Protein AF-A0A939VWH6-F1 (afdb_monomer_lite)

Foldseek 3Di:
DPPVVVVVVVLVVVVVVLVVVVVVVVVVCVVVVDPCVVVSVVVSVVVVVVSVVVVCVVPPDDDFPPQQKKWKFFADPVLFTDDTDIDHLVRLLVVLVVQWVKDWDWAWPPVPPPDDIWIWTKIFTDDVDTDIDTDTPVCPDDSSRVSQVSVCVSDPSGMHIGRDLVRQLVVLVPDDPVRSVRSVVNSVVVVCVVVVPDPPD

Structure (mmCIF, N/CA/C/O backbone):
data_AF-A0A939VWH6-F1
#
_entry.id   AF-A0A939VWH6-F1
#
loop_
_atom_site.group_PDB
_atom_site.id
_atom_site.type_symbol
_atom_site.label_atom_id
_atom_site.label_alt_id
_atom_site.label_comp_id
_atom_site.label_asym_id
_atom_site.label_entity_id
_atom_site.label_seq_id
_atom_site.pdbx_PDB_ins_code
_atom_site.Cartn_x
_atom_site.Cartn_y
_atom_site.Cartn_z
_atom_site.occupancy
_atom_site.B_iso_or_equiv
_atom_site.auth_seq_id
_atom_site.auth_comp_id
_atom_site.auth_asym_id
_atom_site.auth_atom_id
_atom_site.pdbx_PDB_model_num
ATOM 1 N N . MET A 1 1 ? -12.165 -2.750 -14.805 1.00 44.72 1 MET A N 1
ATOM 2 C CA . MET A 1 1 ? -10.911 -3.485 -15.089 1.00 44.72 1 MET A CA 1
ATOM 3 C C . MET A 1 1 ? -9.809 -2.859 -14.257 1.00 44.72 1 MET A C 1
ATOM 5 O O . MET A 1 1 ? -9.741 -1.639 -14.233 1.00 44.72 1 MET A O 1
ATOM 9 N N . SER A 1 2 ? -9.013 -3.640 -13.521 1.00 48.09 2 SER A N 1
ATOM 10 C CA . SER A 1 2 ? -7.852 -3.084 -12.806 1.00 48.09 2 SER A CA 1
ATOM 11 C C . SER A 1 2 ? -6.770 -2.684 -13.819 1.00 48.09 2 SER A C 1
ATOM 13 O O . SER A 1 2 ? -6.645 -3.348 -14.851 1.00 48.09 2 SER A O 1
ATOM 15 N N . LYS A 1 3 ? -5.977 -1.633 -13.556 1.00 54.88 3 LYS A N 1
ATOM 16 C CA . LYS A 1 3 ? -4.895 -1.165 -14.457 1.00 54.88 3 LYS A CA 1
ATOM 17 C C . LYS A 1 3 ? -3.939 -2.305 -14.880 1.00 54.88 3 LYS A C 1
ATOM 19 O O . LYS A 1 3 ? -3.464 -2.333 -16.014 1.00 54.88 3 LYS A O 1
ATOM 24 N N . ASN A 1 4 ? -3.769 -3.321 -14.030 1.00 58.81 4 ASN A N 1
ATOM 25 C CA . ASN A 1 4 ? -2.978 -4.520 -14.335 1.00 58.81 4 ASN A CA 1
ATOM 26 C C . ASN A 1 4 ? -3.603 -5.401 -15.427 1.00 58.81 4 ASN A C 1
ATOM 28 O O . ASN A 1 4 ? -2.879 -5.963 -16.240 1.00 58.81 4 ASN A O 1
ATOM 32 N N . THR A 1 5 ? -4.935 -5.498 -15.499 1.00 64.38 5 THR A N 1
ATOM 33 C CA . THR A 1 5 ? -5.604 -6.242 -16.583 1.00 64.38 5 THR A CA 1
ATOM 34 C C . THR A 1 5 ? -5.457 -5.551 -17.936 1.00 64.38 5 THR A C 1
ATOM 36 O O . THR A 1 5 ? -5.236 -6.235 -18.929 1.00 64.38 5 THR A O 1
ATOM 39 N N . SER A 1 6 ? -5.499 -4.215 -17.987 1.00 67.38 6 SER A N 1
ATOM 40 C CA . SER A 1 6 ? -5.243 -3.462 -19.224 1.00 67.38 6 SER A CA 1
ATOM 41 C C . SER A 1 6 ? -3.782 -3.541 -19.671 1.00 67.38 6 SER A C 1
ATOM 43 O O . SER A 1 6 ? -3.535 -3.678 -20.864 1.00 67.38 6 SER A O 1
ATOM 45 N N . LEU A 1 7 ? -2.825 -3.517 -18.734 1.00 69.75 7 LEU A N 1
ATOM 46 C CA . LEU A 1 7 ? -1.402 -3.680 -19.051 1.00 69.75 7 LEU A CA 1
ATOM 47 C C . LEU A 1 7 ? -1.118 -5.088 -19.595 1.00 69.75 7 LEU A C 1
ATOM 49 O O . LEU A 1 7 ? -0.467 -5.234 -20.624 1.00 69.75 7 LEU A O 1
ATOM 53 N N . LEU A 1 8 ? -1.677 -6.119 -18.953 1.00 71.56 8 LEU A N 1
ATOM 54 C CA . LEU A 1 8 ? -1.557 -7.506 -19.403 1.00 71.56 8 LEU A CA 1
ATOM 55 C C . LEU A 1 8 ? -2.142 -7.689 -20.813 1.00 71.56 8 LEU A C 1
ATOM 57 O O . LEU A 1 8 ? -1.506 -8.298 -21.666 1.00 71.56 8 LEU A O 1
ATOM 61 N N . LEU A 1 9 ? -3.326 -7.125 -21.074 1.00 71.56 9 LEU A N 1
ATOM 62 C CA . LEU A 1 9 ? -3.958 -7.149 -22.396 1.00 71.56 9 LEU A CA 1
ATOM 63 C C . LEU A 1 9 ? -3.117 -6.432 -23.456 1.00 71.56 9 LEU A C 1
ATOM 65 O O . LEU A 1 9 ? -2.983 -6.951 -24.561 1.00 71.56 9 LEU A O 1
ATOM 69 N N . ALA A 1 10 ? -2.514 -5.289 -23.122 1.00 72.69 10 ALA A N 1
ATOM 70 C CA . ALA A 1 10 ? -1.614 -4.578 -24.026 1.00 72.69 10 ALA A CA 1
ATOM 71 C C . ALA A 1 10 ? -0.347 -5.396 -24.333 1.00 72.69 10 ALA A C 1
ATOM 73 O O . ALA A 1 10 ? 0.061 -5.479 -25.489 1.00 72.69 10 ALA A O 1
ATOM 74 N N . CYS A 1 11 ? 0.238 -6.066 -23.333 1.00 71.50 11 CYS A N 1
ATOM 75 C CA . CYS A 1 11 ? 1.384 -6.955 -23.534 1.00 71.50 11 CYS A CA 1
ATOM 76 C C . CYS A 1 11 ? 1.031 -8.177 -24.395 1.00 71.50 11 CYS A C 1
ATOM 78 O O . CYS A 1 11 ? 1.803 -8.536 -25.280 1.00 71.50 11 CYS A O 1
ATOM 80 N N . ILE A 1 12 ? -0.135 -8.793 -24.171 1.00 76.88 12 ILE A N 1
ATOM 81 C CA . ILE A 1 12 ? -0.617 -9.930 -24.973 1.00 76.88 12 ILE A CA 1
ATOM 82 C C . ILE A 1 12 ? -0.870 -9.494 -26.422 1.00 76.88 12 ILE A C 1
ATOM 84 O O . ILE A 1 12 ? -0.438 -10.177 -27.347 1.00 76.88 12 ILE A O 1
ATOM 88 N N . ALA A 1 13 ? -1.517 -8.344 -26.630 1.00 75.00 13 ALA A N 1
ATOM 89 C CA . ALA A 1 13 ? -1.761 -7.797 -27.963 1.00 75.00 13 ALA A CA 1
ATOM 90 C C . ALA A 1 13 ? -0.451 -7.447 -28.690 1.00 75.00 13 ALA A C 1
ATOM 92 O O . ALA A 1 13 ? -0.308 -7.749 -29.873 1.00 75.00 13 ALA A O 1
ATOM 93 N N . GLY A 1 14 ? 0.526 -6.873 -27.978 1.00 77.38 14 GLY A N 1
ATOM 94 C CA . GLY A 1 14 ? 1.859 -6.600 -28.516 1.00 77.38 14 GLY A CA 1
ATOM 95 C C . GLY A 1 14 ? 2.600 -7.876 -28.922 1.00 77.38 14 GLY A C 1
ATOM 96 O O . GLY A 1 14 ? 3.123 -7.953 -30.028 1.00 77.38 14 GLY A O 1
ATOM 97 N N . ALA A 1 15 ? 2.584 -8.911 -28.078 1.00 75.62 15 ALA A N 1
ATOM 98 C CA . ALA A 1 15 ? 3.202 -10.200 -28.393 1.00 75.62 15 ALA A CA 1
ATOM 99 C C . ALA A 1 15 ? 2.541 -10.894 -29.601 1.00 75.62 15 ALA A C 1
ATOM 101 O O . ALA A 1 15 ? 3.242 -11.463 -30.439 1.00 75.62 15 ALA A O 1
ATOM 102 N N . ALA A 1 16 ? 1.212 -10.811 -29.724 1.00 74.44 16 ALA A N 1
ATOM 103 C CA . ALA A 1 16 ? 0.467 -11.347 -30.864 1.00 74.44 16 ALA A CA 1
ATOM 104 C C . ALA A 1 16 ? 0.781 -10.608 -32.179 1.00 74.44 16 ALA A C 1
ATOM 106 O O . ALA A 1 16 ? 0.888 -11.238 -33.226 1.00 74.44 16 ALA A O 1
ATOM 107 N N . LEU A 1 17 ? 0.967 -9.284 -32.133 1.00 74.56 17 LEU A N 1
ATOM 108 C CA . LEU A 1 17 ? 1.375 -8.500 -33.303 1.00 74.56 17 LEU A CA 1
ATOM 109 C C . LEU A 1 17 ? 2.796 -8.843 -33.756 1.00 74.56 17 LEU A C 1
ATOM 111 O O . LEU A 1 17 ? 3.011 -9.035 -34.948 1.00 74.56 17 LEU A O 1
ATOM 115 N N . ILE A 1 18 ? 3.739 -8.970 -32.817 1.00 74.75 18 ILE A N 1
ATOM 116 C CA . ILE A 1 18 ? 5.128 -9.334 -33.133 1.00 74.75 18 ILE A CA 1
ATOM 117 C C . ILE A 1 18 ? 5.168 -10.725 -33.773 1.00 74.75 18 ILE A C 1
ATOM 119 O O . ILE A 1 18 ? 5.689 -10.868 -34.869 1.00 74.75 18 ILE A O 1
ATOM 123 N N . THR A 1 19 ? 4.538 -11.723 -33.148 1.00 74.44 19 THR A N 1
ATOM 124 C CA . THR A 1 19 ? 4.481 -13.093 -33.699 1.00 74.44 19 THR A CA 1
ATOM 125 C C . THR A 1 19 ? 3.740 -13.181 -35.033 1.00 74.44 19 THR A C 1
ATOM 127 O O . THR A 1 19 ? 4.103 -13.986 -35.886 1.00 74.44 19 THR A O 1
ATOM 130 N N . GLY A 1 20 ? 2.714 -12.350 -35.245 1.00 74.56 20 GLY A N 1
ATOM 131 C CA . GLY A 1 20 ? 2.025 -12.261 -36.530 1.00 74.56 20 GLY A CA 1
ATOM 132 C C . GLY A 1 20 ? 2.915 -11.695 -37.637 1.00 74.56 20 GLY A C 1
ATOM 133 O O . GLY A 1 20 ? 2.946 -12.259 -38.726 1.00 74.56 20 GLY A O 1
ATOM 134 N N . MET A 1 21 ? 3.660 -10.621 -37.351 1.00 74.75 21 MET A N 1
ATOM 135 C CA . MET A 1 21 ? 4.564 -9.986 -38.317 1.00 74.75 21 MET A CA 1
ATOM 136 C C . MET A 1 21 ? 5.726 -10.904 -38.707 1.00 74.75 21 MET A C 1
ATOM 138 O O . MET A 1 21 ? 5.999 -11.052 -39.899 1.00 74.75 21 MET A O 1
ATOM 142 N N . THR A 1 22 ? 6.336 -11.583 -37.736 1.00 66.69 22 THR A N 1
ATOM 143 C CA . THR A 1 22 ? 7.457 -12.502 -37.979 1.00 66.69 22 THR A CA 1
ATOM 144 C C . THR A 1 22 ? 7.036 -13.739 -38.764 1.00 66.69 22 THR A C 1
ATOM 146 O O . THR A 1 22 ? 7.747 -14.188 -39.659 1.00 66.69 22 THR A O 1
ATOM 149 N N . PHE A 1 23 ? 5.824 -14.252 -38.526 1.00 72.62 23 PHE A N 1
ATOM 150 C CA . PHE A 1 23 ? 5.283 -15.362 -39.310 1.00 72.62 23 PHE A CA 1
ATOM 151 C C . PHE A 1 23 ? 5.087 -14.984 -40.788 1.00 72.62 23 PHE A C 1
ATOM 153 O O . PHE A 1 23 ? 5.391 -15.779 -41.677 1.00 72.62 23 PHE A O 1
ATOM 160 N N . THR A 1 24 ? 4.630 -13.760 -41.074 1.00 70.19 24 THR A N 1
ATOM 161 C CA . THR A 1 24 ? 4.556 -13.252 -42.455 1.00 70.19 24 THR A CA 1
ATOM 162 C C . THR A 1 24 ? 5.930 -13.058 -43.094 1.00 70.19 24 THR A C 1
ATOM 164 O O . THR A 1 24 ? 6.090 -13.415 -44.259 1.00 70.19 24 THR A O 1
ATOM 167 N N . GLU A 1 25 ? 6.919 -12.535 -42.366 1.00 66.44 25 GLU A N 1
ATOM 168 C CA . GLU A 1 25 ? 8.286 -12.363 -42.882 1.00 66.44 25 GLU A CA 1
ATOM 169 C C . GLU A 1 25 ? 8.980 -13.704 -43.138 1.00 66.44 25 GLU A C 1
ATOM 171 O O . GLU A 1 25 ? 9.649 -13.846 -44.158 1.00 66.44 25 GLU A O 1
ATOM 176 N N . TYR A 1 26 ? 8.742 -14.717 -42.301 1.00 67.50 26 TYR A N 1
ATOM 177 C CA . TYR A 1 26 ? 9.220 -16.082 -42.521 1.00 67.50 26 TYR A CA 1
ATOM 178 C C . TYR A 1 26 ? 8.643 -16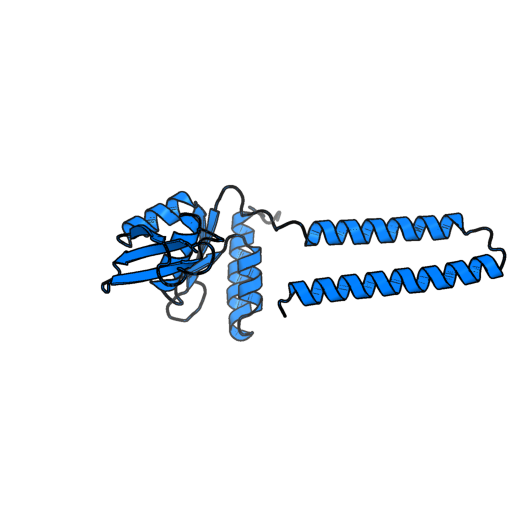.696 -43.803 1.00 67.50 26 TYR A C 1
ATOM 180 O O . TYR A 1 26 ? 9.389 -17.232 -44.619 1.00 67.50 26 TYR A O 1
ATOM 188 N N . ILE A 1 27 ? 7.327 -16.562 -44.029 1.00 70.75 27 ILE A N 1
ATOM 189 C CA . ILE A 1 27 ? 6.682 -17.036 -45.267 1.00 70.75 27 ILE A CA 1
ATOM 190 C C . ILE A 1 27 ? 7.252 -16.308 -46.493 1.00 70.75 27 ILE A C 1
ATOM 192 O O . ILE A 1 27 ? 7.446 -16.926 -47.536 1.00 70.75 27 ILE A O 1
ATOM 196 N N . LEU A 1 28 ? 7.532 -15.006 -46.382 1.00 66.56 28 LEU A N 1
ATOM 197 C CA . LEU A 1 28 ? 8.161 -14.235 -47.455 1.00 66.56 28 LEU A CA 1
ATOM 198 C C . LEU A 1 28 ? 9.624 -14.642 -47.687 1.00 66.56 28 LEU A C 1
ATOM 200 O O . LEU A 1 28 ? 10.032 -14.748 -48.838 1.00 66.56 28 LEU A O 1
ATOM 204 N N . ALA A 1 29 ? 10.404 -14.898 -46.639 1.00 64.00 29 ALA A N 1
ATOM 205 C CA . ALA A 1 29 ? 11.799 -15.319 -46.755 1.00 64.00 29 ALA A CA 1
ATOM 206 C C . ALA A 1 29 ? 11.933 -16.708 -47.405 1.00 64.00 29 ALA A C 1
ATOM 208 O O . ALA A 1 29 ? 12.796 -16.889 -48.264 1.00 64.00 29 ALA A O 1
ATOM 209 N N . ASP A 1 30 ? 11.035 -17.641 -47.067 1.00 66.06 30 ASP A N 1
ATOM 210 C CA . ASP A 1 30 ? 10.953 -18.982 -47.672 1.00 66.06 30 ASP A CA 1
ATOM 211 C C . ASP A 1 30 ? 10.555 -18.919 -49.163 1.00 66.06 30 ASP A C 1
ATOM 213 O O . ASP A 1 30 ? 10.984 -19.729 -49.980 1.00 66.06 30 ASP A O 1
ATOM 217 N N . LEU A 1 31 ? 9.791 -17.890 -49.554 1.00 63.09 31 LEU A N 1
ATOM 218 C CA . LEU A 1 31 ? 9.425 -17.617 -50.950 1.00 63.09 31 LEU A CA 1
ATOM 219 C C . LEU A 1 31 ? 10.543 -16.956 -51.777 1.00 63.09 31 LEU A C 1
ATOM 221 O O . LEU A 1 31 ? 10.480 -17.009 -53.007 1.00 63.09 31 LEU A O 1
ATOM 225 N N . TYR A 1 32 ? 11.529 -16.318 -51.136 1.00 66.81 32 TYR A N 1
ATOM 226 C CA . TYR A 1 32 ? 12.532 -15.471 -51.801 1.00 66.81 32 TYR A CA 1
ATOM 227 C C . TYR A 1 32 ? 13.993 -15.946 -51.655 1.00 66.81 32 TYR A C 1
ATOM 229 O O . TYR A 1 32 ? 14.889 -15.224 -52.085 1.00 66.81 32 TYR A O 1
ATOM 237 N N . ASP A 1 33 ? 14.237 -17.154 -51.130 1.00 66.88 33 ASP A N 1
ATOM 238 C CA . ASP A 1 33 ? 15.567 -17.795 -51.027 1.00 66.88 33 ASP A CA 1
ATOM 239 C C . ASP A 1 33 ? 16.620 -16.887 -50.351 1.00 66.88 33 ASP A C 1
ATOM 241 O O . ASP A 1 33 ? 17.718 -16.634 -50.856 1.00 66.88 33 ASP A O 1
ATOM 245 N N . PHE A 1 34 ? 16.243 -16.310 -49.205 1.00 66.00 34 PHE A N 1
ATOM 246 C CA . PHE A 1 34 ? 17.107 -15.407 -48.445 1.00 66.00 34 PHE A CA 1
ATOM 247 C C . PHE A 1 34 ? 18.124 -16.180 -47.592 1.00 66.00 34 PHE A C 1
ATOM 249 O O . PHE A 1 34 ? 17.769 -16.890 -46.653 1.00 66.00 34 PHE A O 1
ATOM 256 N N . HIS A 1 35 ? 19.414 -15.955 -47.854 1.00 63.66 35 HIS A N 1
ATOM 257 C CA . HIS A 1 35 ? 20.536 -16.568 -47.130 1.00 63.66 35 HIS A CA 1
ATOM 258 C C . HIS A 1 35 ? 20.765 -16.051 -45.690 1.00 63.66 35 HIS A C 1
ATOM 260 O O . HIS A 1 35 ? 21.633 -16.579 -44.999 1.00 63.66 35 HIS A O 1
ATOM 266 N N . ASP A 1 36 ? 19.982 -15.078 -45.212 1.00 69.81 36 ASP A N 1
ATOM 267 C CA . ASP A 1 36 ? 20.169 -14.427 -43.900 1.00 69.81 36 ASP A CA 1
ATOM 268 C C . ASP A 1 36 ? 19.136 -14.850 -42.833 1.00 69.81 36 ASP A C 1
ATOM 270 O O . ASP A 1 36 ? 18.981 -14.190 -41.801 1.00 69.81 36 ASP A O 1
ATOM 274 N N . LEU A 1 37 ? 18.429 -15.963 -43.053 1.00 71.12 37 LEU A N 1
ATOM 275 C CA . LEU A 1 37 ? 17.373 -16.461 -42.160 1.00 71.12 37 LEU A CA 1
ATOM 276 C C . LEU A 1 37 ? 17.853 -16.658 -40.709 1.00 71.12 37 LEU A C 1
ATOM 278 O O . LEU A 1 37 ? 17.133 -16.324 -39.768 1.00 71.12 37 LEU A O 1
ATOM 282 N N . ASP A 1 38 ? 19.089 -17.127 -40.523 1.00 75.38 38 ASP A N 1
ATOM 283 C CA . ASP A 1 38 ? 19.681 -17.352 -39.198 1.00 75.38 38 ASP A CA 1
ATOM 284 C C . ASP A 1 38 ? 19.845 -16.048 -38.397 1.00 75.38 38 ASP A C 1
ATOM 286 O O . ASP A 1 38 ? 19.669 -16.033 -37.174 1.00 75.38 38 ASP A O 1
ATOM 290 N N . LEU A 1 39 ? 20.147 -14.934 -39.074 1.00 75.25 39 LEU A N 1
ATOM 291 C CA . LEU A 1 39 ? 20.306 -13.628 -38.433 1.00 75.25 39 LEU A CA 1
ATOM 292 C C . LEU A 1 39 ? 18.954 -13.073 -37.969 1.00 75.25 39 LEU A C 1
ATOM 294 O O . LEU A 1 39 ? 18.849 -12.548 -36.858 1.00 75.25 39 LEU A O 1
ATOM 298 N N . ILE A 1 40 ? 17.922 -13.220 -38.804 1.00 76.38 40 ILE A N 1
ATOM 299 C CA . ILE A 1 40 ? 16.554 -12.780 -38.500 1.00 76.38 40 ILE A CA 1
ATOM 300 C C . ILE A 1 40 ? 16.011 -13.573 -37.306 1.00 76.38 40 IL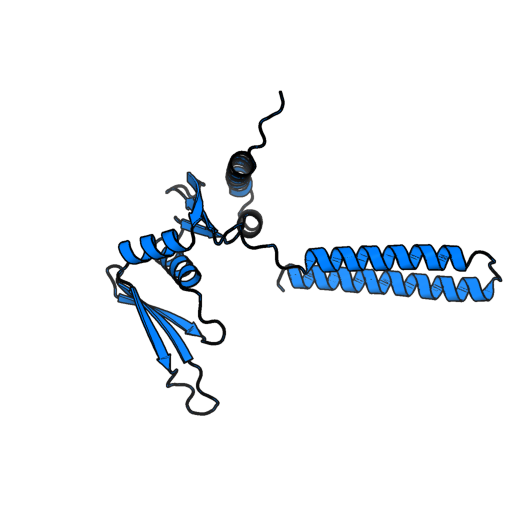E A C 1
ATOM 302 O O . ILE A 1 40 ? 15.585 -12.982 -36.310 1.00 76.38 40 ILE A O 1
ATOM 306 N N . LEU A 1 41 ? 16.140 -14.904 -37.344 1.00 77.19 41 LEU A N 1
ATOM 307 C CA . LEU A 1 41 ? 15.695 -15.786 -36.264 1.00 77.19 41 LEU A CA 1
ATOM 308 C C . LEU A 1 41 ? 16.407 -15.471 -34.934 1.00 77.19 41 LEU A C 1
ATOM 310 O O . LEU A 1 41 ? 15.791 -15.485 -33.866 1.00 77.19 41 LEU A O 1
ATOM 314 N N . GLY A 1 42 ? 17.704 -15.146 -34.991 1.00 78.69 42 GLY A N 1
ATOM 315 C CA . GLY A 1 42 ? 18.487 -14.746 -33.822 1.00 78.69 42 GLY A CA 1
ATOM 316 C C . GLY A 1 42 ? 17.993 -13.446 -33.178 1.00 78.69 42 GLY A C 1
ATOM 317 O O . GLY A 1 42 ? 17.868 -13.373 -31.952 1.00 78.69 42 GLY A O 1
ATOM 318 N N . MET A 1 43 ? 17.668 -12.432 -33.984 1.00 78.25 43 MET A N 1
ATOM 319 C CA . MET A 1 43 ? 17.145 -11.149 -33.495 1.00 78.25 43 MET A CA 1
ATOM 320 C C . MET A 1 43 ? 15.755 -11.297 -32.860 1.00 78.25 43 MET A C 1
ATOM 322 O O . MET A 1 43 ? 15.484 -10.692 -31.818 1.00 78.25 43 MET A O 1
ATOM 326 N N . GLU A 1 44 ? 14.896 -12.146 -33.425 1.00 76.38 44 GLU A N 1
ATOM 327 C CA . GLU A 1 44 ? 13.574 -12.444 -32.862 1.00 76.38 44 GLU A CA 1
ATOM 328 C C . GLU A 1 44 ? 13.657 -13.138 -31.503 1.00 76.38 44 GLU A C 1
ATOM 330 O O . GLU A 1 44 ? 12.974 -12.744 -30.555 1.00 76.38 44 GLU A O 1
ATOM 335 N N . LEU A 1 45 ? 14.538 -14.131 -31.371 1.00 80.50 45 LEU A N 1
ATOM 336 C CA . LEU A 1 45 ? 14.762 -14.836 -30.109 1.00 80.50 45 LEU A CA 1
ATOM 337 C C . LEU A 1 45 ? 15.202 -13.879 -28.995 1.00 80.50 45 LEU A C 1
ATOM 339 O O . LEU A 1 45 ? 14.724 -13.986 -27.862 1.00 80.50 45 LEU A O 1
ATOM 343 N N . ILE A 1 46 ? 16.059 -12.906 -29.320 1.00 81.75 46 ILE A N 1
ATOM 344 C CA . ILE A 1 46 ? 16.498 -11.864 -28.382 1.00 81.75 46 ILE A CA 1
ATOM 345 C C . ILE A 1 46 ? 15.324 -10.962 -27.974 1.00 81.75 46 ILE A C 1
ATOM 347 O O . ILE A 1 46 ? 15.157 -10.681 -26.784 1.00 81.75 46 ILE A O 1
ATOM 351 N N . LEU A 1 47 ? 14.483 -10.539 -28.923 1.00 81.19 47 LEU A N 1
ATOM 352 C CA . LEU A 1 47 ? 13.289 -9.731 -28.642 1.00 81.19 47 LEU A CA 1
ATOM 353 C C . LEU A 1 47 ? 12.286 -10.479 -27.756 1.00 81.19 47 LEU A C 1
ATOM 355 O O . LEU A 1 47 ? 11.810 -9.925 -26.761 1.00 81.19 47 LEU A O 1
ATOM 359 N N . CYS A 1 48 ? 12.004 -11.748 -28.059 1.00 80.69 48 CYS A N 1
ATOM 360 C CA . CYS A 1 48 ? 11.135 -12.591 -27.242 1.00 80.69 48 CYS A CA 1
ATOM 361 C C . CYS A 1 48 ? 11.697 -12.783 -25.829 1.00 80.69 48 CYS A C 1
ATOM 363 O O . CYS A 1 48 ? 10.955 -12.637 -24.855 1.00 80.69 48 CYS A O 1
ATOM 365 N N . ALA A 1 49 ? 12.999 -13.052 -25.693 1.00 79.44 49 ALA A N 1
ATOM 366 C CA . ALA A 1 49 ? 13.653 -13.176 -24.393 1.00 79.44 49 ALA A CA 1
ATOM 367 C C . ALA A 1 49 ? 13.597 -11.863 -23.593 1.00 79.44 49 ALA A C 1
ATOM 369 O O . ALA A 1 49 ? 13.314 -11.885 -22.393 1.00 79.44 49 ALA A O 1
ATOM 370 N N . GLY A 1 50 ? 13.791 -10.716 -24.253 1.00 83.75 50 GLY A N 1
ATOM 371 C CA . GLY A 1 50 ? 13.671 -9.392 -23.641 1.00 83.75 50 GLY A CA 1
ATOM 372 C C . GLY A 1 50 ? 12.255 -9.099 -23.138 1.00 83.75 50 GLY A C 1
ATOM 373 O O . GLY A 1 50 ? 12.077 -8.690 -21.989 1.00 83.75 50 GLY A O 1
ATOM 374 N N . MET A 1 51 ? 11.237 -9.377 -23.956 1.00 82.25 51 MET A N 1
ATOM 375 C CA . MET A 1 51 ? 9.826 -9.214 -23.583 1.00 82.25 51 MET A CA 1
ATOM 376 C C . MET A 1 51 ? 9.417 -10.148 -22.439 1.00 82.25 51 MET A C 1
ATOM 378 O O . MET A 1 51 ? 8.710 -9.726 -21.523 1.00 82.25 51 MET A O 1
ATOM 382 N N . LEU A 1 52 ? 9.889 -11.398 -22.454 1.00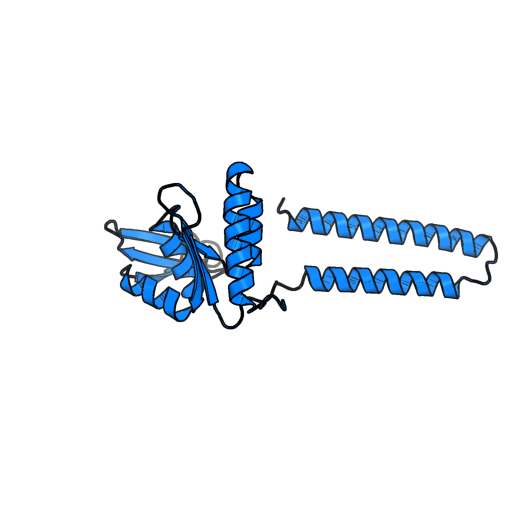 80.69 52 LEU A N 1
ATOM 383 C CA . LEU A 1 52 ? 9.657 -12.352 -21.371 1.00 80.69 52 LEU A CA 1
ATOM 384 C C . LEU A 1 52 ? 10.325 -11.882 -20.072 1.00 80.69 52 LEU A C 1
ATOM 386 O O . LEU A 1 52 ? 9.694 -11.908 -19.019 1.00 80.69 52 LEU A O 1
ATOM 390 N N . GLY A 1 53 ? 11.568 -11.400 -20.144 1.00 78.81 53 GLY A N 1
ATOM 391 C CA . GLY A 1 53 ? 12.276 -10.822 -19.003 1.00 78.81 53 GLY A CA 1
ATOM 392 C C . GLY A 1 53 ? 11.532 -9.626 -18.407 1.00 78.81 53 GLY A C 1
ATOM 393 O O . GLY A 1 53 ? 11.352 -9.552 -17.193 1.00 78.81 53 GLY A O 1
ATOM 394 N N . LEU A 1 54 ? 11.019 -8.733 -19.256 1.00 78.94 54 LEU A N 1
ATOM 395 C CA . LEU A 1 54 ? 10.223 -7.584 -18.829 1.00 78.94 54 LEU A CA 1
ATOM 396 C C . LEU A 1 54 ? 8.899 -8.011 -18.178 1.00 78.94 54 LEU A C 1
ATOM 398 O O . LEU A 1 54 ? 8.551 -7.506 -17.113 1.00 78.94 54 LEU A O 1
ATOM 402 N N . LEU A 1 55 ? 8.193 -8.985 -18.759 1.00 75.50 55 LEU A N 1
ATOM 403 C CA . LEU A 1 55 ? 6.985 -9.562 -18.163 1.00 75.50 55 LEU A CA 1
ATOM 404 C C . LEU A 1 55 ? 7.268 -10.193 -16.804 1.00 75.50 55 LEU A C 1
ATOM 406 O O . LEU A 1 55 ? 6.507 -9.978 -15.869 1.00 75.50 55 LEU A O 1
ATOM 410 N N . ILE A 1 56 ? 8.364 -10.937 -16.678 1.00 74.19 56 ILE A N 1
ATOM 411 C CA . ILE A 1 56 ? 8.787 -11.536 -15.416 1.00 74.19 56 ILE A CA 1
ATOM 412 C C . ILE A 1 56 ? 9.031 -10.439 -14.372 1.00 74.19 56 ILE A C 1
ATOM 414 O O . ILE A 1 56 ? 8.488 -10.528 -13.275 1.00 74.19 56 ILE A O 1
ATOM 418 N N . ILE A 1 57 ? 9.759 -9.370 -14.714 1.00 72.75 57 ILE A N 1
ATOM 419 C CA . ILE A 1 57 ? 10.003 -8.226 -13.816 1.00 72.75 57 ILE A CA 1
ATOM 420 C C . ILE A 1 57 ? 8.688 -7.556 -13.386 1.00 72.75 57 ILE A C 1
ATOM 422 O O . ILE A 1 57 ? 8.527 -7.225 -12.214 1.00 72.75 57 ILE A O 1
ATOM 426 N N . LEU A 1 58 ? 7.740 -7.385 -14.310 1.00 68.81 58 LEU A N 1
ATOM 427 C CA . LEU A 1 58 ? 6.435 -6.777 -14.028 1.00 68.81 58 LEU A CA 1
ATOM 428 C C . LEU A 1 58 ? 5.507 -7.692 -13.214 1.00 68.81 58 LEU A C 1
ATOM 430 O O . LEU A 1 58 ? 4.701 -7.203 -12.424 1.00 68.81 58 LEU A O 1
ATOM 434 N N . LEU A 1 59 ? 5.599 -9.009 -13.411 1.00 64.81 59 LEU A N 1
ATOM 435 C CA . LEU A 1 59 ? 4.805 -10.013 -12.698 1.00 64.81 59 LEU A CA 1
ATOM 436 C C . LEU A 1 59 ? 5.386 -10.357 -11.328 1.00 64.81 59 LEU A C 1
ATOM 438 O O . LEU A 1 59 ? 4.647 -10.851 -10.472 1.00 64.81 59 LEU A O 1
ATOM 442 N N . PHE A 1 60 ? 6.679 -10.109 -11.097 1.00 60.44 60 PHE A N 1
ATOM 443 C CA . PHE A 1 60 ? 7.264 -10.292 -9.780 1.00 60.44 60 P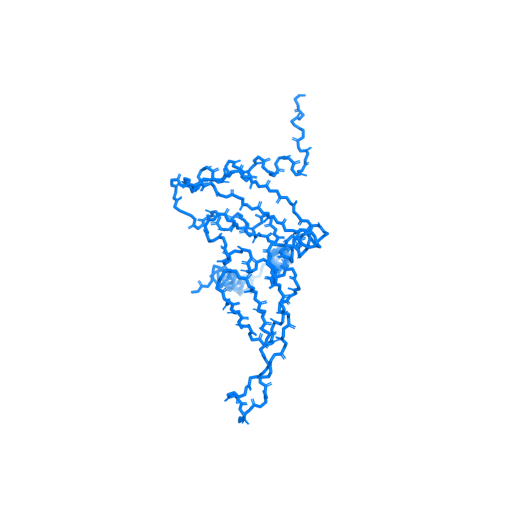HE A CA 1
ATOM 444 C C . PHE A 1 60 ? 6.579 -9.330 -8.799 1.00 60.44 60 PHE A C 1
ATOM 446 O O . PHE A 1 60 ? 6.644 -8.107 -8.977 1.00 60.44 60 PHE A O 1
ATOM 453 N N . PRO A 1 61 ? 5.900 -9.856 -7.759 1.00 56.34 61 PRO A N 1
ATOM 454 C CA . PRO A 1 61 ? 5.281 -9.016 -6.752 1.00 56.34 61 PRO A CA 1
ATOM 455 C C . PRO A 1 61 ? 6.371 -8.123 -6.179 1.00 56.34 61 PRO A C 1
ATOM 457 O O . PRO A 1 61 ? 7.396 -8.623 -5.710 1.00 56.34 61 PRO A O 1
ATOM 460 N N . HIS A 1 62 ? 6.163 -6.807 -6.273 1.00 56.03 62 HIS A N 1
ATOM 461 C CA . HIS A 1 62 ? 7.140 -5.842 -5.796 1.00 56.03 62 HIS A CA 1
ATOM 462 C C . HIS A 1 62 ? 7.514 -6.218 -4.363 1.00 56.03 62 HIS A C 1
ATOM 464 O O . HIS A 1 62 ? 6.609 -6.402 -3.535 1.00 56.03 62 HIS A O 1
ATOM 470 N N . PRO A 1 63 ? 8.814 -6.421 -4.081 1.00 51.41 63 PRO A N 1
ATOM 471 C CA . PRO A 1 63 ? 9.238 -6.911 -2.786 1.00 51.41 63 PRO A CA 1
ATOM 472 C C . PRO A 1 63 ? 8.655 -5.987 -1.720 1.00 51.41 63 PRO A C 1
ATOM 474 O O . PRO A 1 63 ? 8.765 -4.761 -1.817 1.00 51.41 63 PRO A O 1
ATOM 477 N N . ARG A 1 64 ? 7.976 -6.584 -0.729 1.00 53.56 64 ARG A N 1
ATOM 478 C CA . ARG A 1 64 ? 7.537 -5.879 0.483 1.00 53.56 64 ARG A CA 1
ATOM 479 C C . ARG A 1 64 ? 8.687 -5.002 0.975 1.00 53.56 64 ARG A C 1
ATOM 481 O O . ARG A 1 64 ? 9.850 -5.399 0.840 1.00 53.56 64 ARG A O 1
ATOM 488 N N . ALA A 1 65 ? 8.370 -3.834 1.539 1.00 56.50 65 ALA A N 1
ATOM 489 C CA . ALA A 1 65 ? 9.389 -2.993 2.149 1.00 56.50 65 ALA A CA 1
ATOM 490 C C . ALA A 1 65 ? 10.304 -3.852 3.038 1.00 56.50 65 ALA A C 1
ATOM 492 O O . ALA A 1 65 ? 9.846 -4.760 3.743 1.00 56.50 65 ALA A O 1
ATOM 493 N N . ARG A 1 66 ? 11.614 -3.623 2.898 1.00 53.47 66 ARG A N 1
ATOM 494 C CA . ARG A 1 66 ? 12.680 -4.380 3.562 1.00 53.47 66 ARG A CA 1
ATOM 495 C C . ARG A 1 66 ? 12.305 -4.569 5.040 1.00 53.47 66 ARG A C 1
ATOM 497 O O . ARG A 1 66 ? 12.162 -3.582 5.750 1.00 53.47 66 ARG A O 1
ATOM 504 N N . ASN A 1 67 ? 12.183 -5.821 5.481 1.00 62.00 67 ASN A N 1
ATOM 505 C CA . ASN A 1 67 ? 12.007 -6.214 6.887 1.00 62.00 67 ASN A CA 1
ATOM 506 C C . ASN A 1 67 ? 10.630 -5.938 7.518 1.00 62.00 67 ASN A C 1
ATOM 508 O O . ASN A 1 67 ? 10.575 -5.533 8.675 1.00 62.00 67 ASN A O 1
ATOM 512 N N . GLY A 1 68 ? 9.526 -6.170 6.798 1.00 77.12 68 GLY A N 1
ATOM 513 C CA . GLY A 1 68 ? 8.195 -6.113 7.420 1.00 77.12 68 GLY A CA 1
ATOM 514 C C . GLY A 1 68 ? 7.909 -4.729 8.003 1.00 77.12 68 GLY A C 1
ATOM 515 O O . GLY A 1 68 ? 7.585 -4.589 9.180 1.00 77.12 68 GLY A O 1
ATOM 516 N N . THR A 1 69 ? 8.126 -3.687 7.201 1.00 88.44 69 THR A N 1
ATOM 517 C CA . THR A 1 69 ? 7.792 -2.309 7.565 1.00 88.44 69 THR A CA 1
ATOM 518 C C . THR A 1 69 ? 6.580 -1.832 6.776 1.00 88.44 69 THR A C 1
ATOM 520 O O . THR A 1 69 ? 6.355 -2.218 5.629 1.00 88.44 69 THR A O 1
ATOM 523 N N . TYR A 1 70 ? 5.789 -0.973 7.405 1.00 91.75 70 TYR A N 1
ATOM 524 C CA . TYR A 1 70 ? 4.726 -0.208 6.779 1.00 91.75 70 TYR A CA 1
ATOM 525 C C . TYR A 1 70 ? 5.143 1.252 6.668 1.00 91.75 70 TYR A C 1
ATOM 527 O O . TYR A 1 70 ? 5.795 1.795 7.557 1.00 91.75 70 TYR A O 1
ATOM 535 N N . ILE A 1 71 ? 4.727 1.902 5.590 1.00 93.50 71 ILE A N 1
ATOM 536 C CA . ILE A 1 71 ? 4.845 3.344 5.413 1.00 93.50 71 ILE A CA 1
ATOM 537 C C . ILE A 1 71 ? 3.552 3.964 5.920 1.00 93.50 71 ILE A C 1
ATOM 539 O O . ILE A 1 71 ? 2.473 3.652 5.420 1.00 93.50 71 ILE A O 1
ATOM 543 N N . VAL A 1 72 ? 3.662 4.825 6.920 1.00 94.69 72 VAL A N 1
ATOM 544 C CA . VAL A 1 72 ? 2.547 5.575 7.485 1.00 94.69 72 VAL A CA 1
ATOM 545 C C . VAL A 1 72 ? 2.616 6.999 6.965 1.00 94.69 72 VAL A C 1
ATOM 547 O O . VAL A 1 72 ? 3.622 7.681 7.151 1.00 94.69 72 VAL A O 1
ATOM 550 N N . LEU A 1 73 ? 1.536 7.412 6.315 1.00 96.38 73 LEU A N 1
ATOM 551 C CA . LEU A 1 73 ? 1.278 8.770 5.873 1.00 96.38 73 LEU A CA 1
ATOM 552 C C . LEU A 1 73 ? 0.244 9.388 6.814 1.00 96.38 73 LEU A C 1
ATOM 554 O O . LEU A 1 73 ? -0.901 8.931 6.879 1.00 96.38 73 LEU A O 1
ATOM 558 N N . GLU A 1 74 ? 0.659 10.424 7.529 1.00 95.44 74 GLU A N 1
ATOM 559 C CA . GLU A 1 74 ? -0.217 11.281 8.318 1.00 95.44 74 GLU A CA 1
ATOM 560 C C . GLU A 1 74 ? -0.663 12.467 7.469 1.00 95.44 74 GLU A C 1
ATOM 562 O O . GLU A 1 74 ? 0.134 13.093 6.769 1.00 95.44 74 GLU A O 1
ATOM 567 N N . ILE A 1 75 ? -1.959 12.743 7.518 1.00 96.25 75 ILE A N 1
ATOM 568 C CA . ILE A 1 75 ? -2.643 13.780 6.763 1.00 96.25 75 ILE A CA 1
ATOM 569 C C . ILE A 1 75 ? -3.247 14.741 7.780 1.00 96.25 75 ILE A C 1
ATOM 571 O O . ILE A 1 75 ? -3.987 14.339 8.687 1.00 96.25 75 ILE A O 1
ATOM 575 N N . ASN A 1 76 ? -2.933 16.021 7.625 1.00 95.31 76 ASN A N 1
ATOM 576 C CA . ASN A 1 76 ? -3.409 17.045 8.540 1.00 95.31 76 ASN A CA 1
ATOM 577 C C . ASN A 1 76 ? -4.896 17.381 8.305 1.00 95.31 76 ASN A C 1
ATOM 579 O O . ASN A 1 76 ? -5.589 16.827 7.450 1.00 95.31 76 ASN A O 1
ATOM 583 N N . ARG A 1 77 ? -5.408 18.356 9.064 1.00 93.06 77 ARG A N 1
ATOM 584 C CA . ARG A 1 77 ? -6.809 18.809 8.971 1.00 93.06 77 ARG A CA 1
ATOM 585 C C . ARG A 1 77 ? -7.171 19.450 7.624 1.00 93.06 77 ARG A C 1
ATOM 587 O O . ARG A 1 77 ? -8.356 19.556 7.330 1.00 93.06 77 ARG A O 1
ATOM 594 N N . TYR A 1 78 ? -6.181 19.874 6.843 1.00 93.69 78 TYR A N 1
ATOM 595 C CA . TYR A 1 78 ? -6.355 20.491 5.528 1.00 93.69 78 TYR A CA 1
ATOM 596 C C . TYR A 1 78 ? -6.254 19.479 4.380 1.00 93.69 78 TYR A C 1
ATOM 598 O O . TYR A 1 78 ? -6.359 19.866 3.222 1.00 93.69 78 TYR A O 1
ATOM 606 N N . GLY A 1 79 ? -6.054 18.190 4.679 1.00 92.44 79 GLY A N 1
ATOM 607 C CA . GLY A 1 79 ? -5.924 17.161 3.652 1.00 92.44 79 GLY A CA 1
ATOM 608 C C . GLY A 1 79 ? -4.556 17.141 2.966 1.00 92.44 79 GLY A C 1
ATOM 609 O O . GLY A 1 79 ? -4.445 16.554 1.891 1.00 92.44 79 GLY A O 1
ATOM 610 N N . THR A 1 80 ? -3.524 17.758 3.553 1.00 94.44 80 THR A N 1
ATOM 611 C CA . THR A 1 80 ? -2.148 17.734 3.030 1.00 94.44 80 THR A CA 1
ATOM 612 C C . THR A 1 80 ? -1.254 16.796 3.850 1.00 94.44 80 THR A C 1
ATOM 614 O O . THR A 1 80 ? -1.543 16.555 5.031 1.00 94.44 80 THR A O 1
ATOM 617 N N . PRO A 1 81 ? -0.197 16.221 3.239 1.00 95.75 81 PRO A N 1
ATOM 618 C CA . PRO A 1 81 ? 0.717 15.331 3.943 1.00 95.75 81 PRO A CA 1
ATOM 619 C C . PRO A 1 81 ? 1.434 16.098 5.057 1.00 95.75 81 PRO A C 1
ATOM 621 O O . PRO A 1 81 ? 2.003 17.162 4.830 1.00 95.75 81 PRO A O 1
ATOM 624 N N . GLU A 1 82 ? 1.395 15.553 6.265 1.00 95.38 82 GLU A N 1
ATOM 625 C CA . GLU A 1 82 ? 2.088 16.096 7.434 1.00 95.38 82 GLU A CA 1
ATOM 626 C C . GLU A 1 82 ? 3.391 15.341 7.693 1.00 95.38 82 GLU A C 1
ATOM 628 O O . GLU A 1 82 ? 4.428 15.950 7.944 1.00 95.38 82 GLU A O 1
ATOM 633 N N . LEU A 1 83 ? 3.346 14.009 7.608 1.00 94.00 83 LEU A N 1
ATOM 634 C CA . LEU A 1 83 ? 4.495 13.161 7.895 1.00 94.00 83 LEU A CA 1
ATOM 635 C C . LEU A 1 83 ? 4.397 11.831 7.149 1.00 94.00 83 LEU A C 1
ATOM 637 O O . LEU A 1 83 ? 3.375 11.149 7.205 1.00 94.00 83 LEU A O 1
ATOM 641 N N . ILE A 1 84 ? 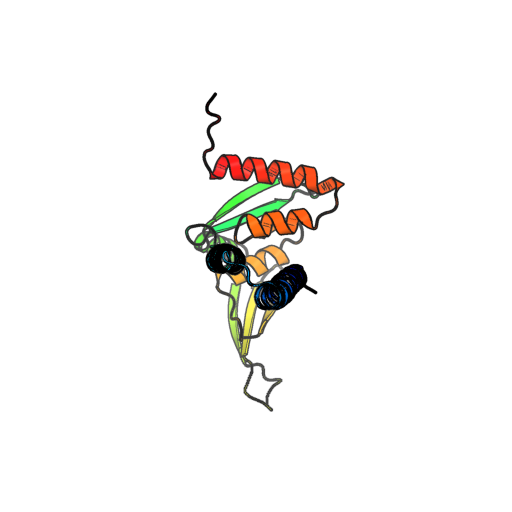5.488 11.438 6.492 1.00 95.38 84 ILE A N 1
ATOM 642 C CA . ILE A 1 84 ? 5.664 10.107 5.903 1.00 95.38 84 ILE A CA 1
ATOM 643 C C . ILE A 1 84 ? 6.803 9.422 6.648 1.00 95.38 84 ILE A C 1
ATOM 645 O O . ILE A 1 84 ? 7.927 9.919 6.667 1.00 95.38 84 ILE A O 1
ATOM 649 N N . ARG A 1 85 ? 6.526 8.277 7.273 1.00 93.69 85 ARG A N 1
ATOM 650 C CA . ARG A 1 85 ? 7.536 7.521 8.026 1.00 93.69 85 ARG A CA 1
ATOM 651 C C . ARG A 1 85 ? 7.358 6.021 7.891 1.00 93.69 85 ARG A C 1
ATOM 653 O O . ARG A 1 85 ? 6.263 5.535 7.629 1.00 93.69 85 ARG A O 1
ATOM 660 N N . GLU A 1 86 ? 8.429 5.279 8.136 1.00 92.75 86 GLU A N 1
ATOM 661 C CA . GLU A 1 86 ? 8.367 3.823 8.249 1.00 92.75 86 GLU A CA 1
ATOM 662 C C . GLU A 1 86 ? 8.132 3.391 9.695 1.00 92.75 86 GLU A C 1
ATOM 664 O O . GLU A 1 86 ? 8.744 3.909 10.628 1.00 92.75 86 GLU A O 1
ATOM 669 N N . ILE A 1 87 ? 7.251 2.412 9.873 1.00 92.38 87 ILE A N 1
ATOM 670 C CA . ILE A 1 87 ? 6.968 1.764 11.149 1.00 92.38 87 ILE A CA 1
ATOM 671 C C . ILE A 1 87 ? 7.115 0.258 10.947 1.00 92.38 87 ILE A C 1
ATOM 673 O O . ILE A 1 87 ? 6.602 -0.299 9.980 1.00 92.38 87 ILE A O 1
ATOM 677 N N . GLN A 1 88 ? 7.814 -0.416 11.856 1.00 91.69 88 GLN A N 1
ATOM 678 C CA . GLN A 1 88 ? 7.891 -1.878 11.845 1.00 91.69 88 GLN A CA 1
ATOM 679 C C . GLN A 1 88 ? 6.513 -2.502 12.096 1.00 91.69 88 GLN A C 1
ATOM 681 O O . GLN A 1 88 ? 5.729 -1.982 12.890 1.00 91.69 88 GLN A O 1
ATOM 686 N N . GLU A 1 89 ? 6.229 -3.633 11.453 1.00 90.31 89 GLU A N 1
ATOM 687 C CA . GLU A 1 89 ? 4.983 -4.395 11.602 1.00 90.31 89 GLU A CA 1
ATOM 688 C C . GLU A 1 89 ? 4.610 -4.626 13.072 1.00 90.31 89 GLU A C 1
ATOM 690 O O . GLU A 1 89 ? 3.476 -4.377 13.480 1.00 90.31 89 GLU A O 1
ATOM 695 N N . GLU A 1 90 ? 5.584 -5.026 13.885 1.00 88.69 90 GLU A N 1
ATOM 696 C CA . GLU A 1 90 ? 5.425 -5.282 15.319 1.00 88.69 90 GLU A CA 1
ATOM 697 C C . GLU A 1 90 ? 4.987 -4.027 16.082 1.00 88.69 90 GLU A C 1
ATOM 699 O O . GLU A 1 90 ? 4.061 -4.078 16.894 1.00 88.69 90 GLU A O 1
ATOM 704 N N . ASN A 1 91 ? 5.590 -2.880 15.760 1.00 89.81 91 ASN A N 1
ATOM 705 C CA . ASN A 1 91 ? 5.244 -1.594 16.358 1.00 89.81 91 ASN A CA 1
ATOM 706 C C . ASN A 1 91 ? 3.856 -1.131 15.919 1.00 89.81 91 ASN A C 1
ATOM 708 O O . ASN A 1 91 ? 3.122 -0.570 16.728 1.00 89.81 91 ASN A O 1
ATOM 712 N N . LEU A 1 92 ? 3.463 -1.393 14.669 1.00 88.69 92 LEU A N 1
ATOM 713 C CA . LEU A 1 92 ? 2.116 -1.083 14.195 1.00 88.69 92 LEU A CA 1
ATOM 714 C C . LEU A 1 92 ? 1.067 -1.879 14.979 1.00 88.69 92 LEU A C 1
ATOM 716 O O . LEU A 1 92 ? 0.095 -1.305 15.470 1.00 88.69 92 LEU A O 1
ATOM 720 N N . VAL A 1 93 ? 1.290 -3.185 15.151 1.00 86.19 93 VAL A N 1
ATOM 721 C CA . VAL A 1 93 ? 0.412 -4.059 15.942 1.00 86.19 93 VAL A CA 1
ATOM 722 C C . VAL A 1 93 ? 0.374 -3.613 17.402 1.00 86.19 93 VAL A C 1
ATOM 724 O O . VAL A 1 93 ? -0.707 -3.516 17.984 1.00 86.19 93 VAL A O 1
ATOM 727 N N . PHE A 1 94 ? 1.531 -3.311 17.992 1.00 86.31 94 PHE A N 1
ATOM 728 C CA . PHE A 1 94 ? 1.634 -2.853 19.375 1.00 86.31 94 PHE A CA 1
ATOM 729 C C . PHE A 1 94 ? 0.896 -1.528 19.602 1.00 86.31 94 PHE A C 1
ATOM 731 O O . PHE A 1 94 ? 0.067 -1.434 20.507 1.00 86.31 94 PHE A O 1
ATOM 738 N N . CYS A 1 95 ? 1.136 -0.521 18.757 1.00 83.62 95 CYS A N 1
ATOM 739 C CA . CYS A 1 95 ? 0.448 0.768 18.820 1.00 83.62 95 CYS A CA 1
ATOM 740 C C . CYS A 1 95 ? -1.062 0.597 18.670 1.00 83.62 95 CYS A C 1
ATOM 742 O O . CYS A 1 95 ? -1.823 1.158 19.455 1.00 83.62 95 CYS A O 1
ATOM 744 N N . CYS A 1 96 ? -1.492 -0.227 17.712 1.00 83.31 96 CYS A N 1
ATOM 745 C CA . CYS A 1 96 ? -2.901 -0.510 17.498 1.00 83.31 96 CYS A CA 1
ATOM 746 C C . CYS A 1 96 ? -3.527 -1.149 18.754 1.00 83.31 96 CYS A C 1
ATOM 748 O O . CYS A 1 96 ? -4.576 -0.698 19.191 1.00 83.31 96 CYS A O 1
ATOM 750 N N . ARG A 1 97 ? -2.864 -2.121 19.404 1.00 81.38 97 ARG A N 1
ATOM 751 C CA . ARG A 1 97 ? -3.341 -2.753 20.659 1.00 81.38 97 ARG A CA 1
ATOM 752 C C . ARG A 1 97 ? -3.371 -1.813 21.856 1.00 81.38 97 ARG A C 1
ATOM 754 O O . ARG A 1 97 ? -4.168 -2.011 22.765 1.00 81.38 97 ARG A O 1
ATOM 761 N N . LYS A 1 98 ? -2.487 -0.817 21.880 1.00 82.69 98 LYS A N 1
ATOM 762 C CA . LYS A 1 98 ? -2.471 0.202 22.931 1.00 82.69 98 LYS A CA 1
ATOM 763 C C . LYS A 1 98 ? -3.586 1.232 22.737 1.00 82.69 98 LYS A C 1
ATOM 765 O O . LYS A 1 98 ? -4.131 1.716 23.722 1.00 82.69 98 LYS A O 1
ATOM 770 N N . MET A 1 99 ? -3.887 1.584 21.487 1.00 76.19 99 MET A N 1
ATOM 771 C CA . MET A 1 99 ? -4.920 2.564 21.137 1.00 76.19 99 MET A CA 1
ATOM 772 C C . MET A 1 99 ? -6.328 1.967 21.142 1.00 76.19 99 MET A C 1
ATOM 774 O O . MET A 1 99 ? -7.269 2.649 21.525 1.00 76.19 99 MET A O 1
ATOM 778 N N . PHE A 1 100 ? -6.467 0.702 20.748 1.00 75.69 100 PHE A N 1
ATOM 779 C CA . PHE A 1 100 ? -7.744 0.010 20.630 1.00 75.69 100 PHE A CA 1
ATOM 780 C C . PHE A 1 100 ? -7.699 -1.289 21.432 1.00 75.69 100 PHE A C 1
ATOM 782 O O . PHE A 1 100 ? -6.817 -2.126 21.213 1.00 75.69 100 PHE A O 1
ATOM 789 N N . SER A 1 101 ? -8.671 -1.492 22.327 1.00 69.00 101 SER A N 1
ATOM 790 C CA . SER A 1 101 ? -8.844 -2.789 22.990 1.00 69.00 101 SER A CA 1
ATOM 791 C C . SER A 1 101 ? -9.316 -3.796 21.944 1.00 69.00 101 SER A C 1
ATOM 793 O O . SER A 1 101 ? -10.477 -3.767 21.535 1.00 69.00 101 SER A O 1
ATOM 795 N N . MET A 1 102 ? -8.390 -4.612 21.440 1.00 63.53 102 MET A N 1
ATOM 796 C CA . MET A 1 102 ? -8.634 -5.575 20.369 1.00 63.53 102 MET A CA 1
ATOM 797 C C . MET A 1 102 ? -8.808 -6.988 20.915 1.00 63.53 102 MET A C 1
ATOM 799 O O . MET A 1 102 ? -7.892 -7.538 21.527 1.00 63.53 102 MET A O 1
ATOM 803 N N . GLU A 1 103 ? -9.929 -7.608 20.566 1.00 65.50 103 GLU A N 1
ATOM 804 C CA . GLU A 1 103 ? -10.183 -9.034 20.738 1.00 65.50 103 GLU A CA 1
ATOM 805 C C . GLU A 1 103 ? -10.246 -9.703 19.360 1.00 65.50 103 GLU A C 1
ATOM 807 O O . GLU A 1 103 ? -10.969 -9.273 18.454 1.00 65.50 103 GLU A O 1
ATOM 812 N N . TYR A 1 104 ? -9.441 -10.750 19.183 1.00 60.47 104 TYR A N 1
ATOM 813 C CA . TYR A 1 104 ? -9.364 -11.514 17.942 1.00 60.47 104 TYR A CA 1
ATOM 814 C C . TYR A 1 104 ? -10.214 -12.776 18.083 1.00 60.47 104 TYR A C 1
ATOM 816 O O . TYR A 1 104 ? -9.823 -13.692 18.801 1.00 60.47 104 TYR A O 1
ATOM 824 N N . ASP A 1 105 ? -11.330 -12.840 17.356 1.00 60.09 105 ASP A N 1
ATOM 825 C CA . ASP A 1 105 ? -12.239 -13.987 17.363 1.00 60.09 105 ASP A CA 1
ATOM 826 C C . ASP A 1 105 ? -12.355 -14.584 15.955 1.00 60.09 105 ASP A C 1
ATOM 828 O O . ASP A 1 105 ? -12.758 -13.921 14.995 1.00 60.09 105 ASP A O 1
ATOM 832 N N . ILE A 1 106 ? -12.055 -15.876 15.822 1.00 56.09 106 ILE A N 1
ATOM 833 C CA . ILE A 1 106 ? -12.343 -16.633 14.600 1.00 56.09 106 ILE A CA 1
ATOM 834 C C . ILE A 1 106 ? -13.751 -17.207 14.740 1.00 56.09 106 ILE A C 1
ATOM 836 O O . ILE A 1 106 ? -13.977 -18.145 15.503 1.00 56.09 106 ILE A O 1
ATOM 840 N N . LEU A 1 107 ? -14.704 -16.656 13.991 1.00 55.94 107 LEU A N 1
ATOM 841 C CA . LEU A 1 107 ? -16.093 -17.106 14.004 1.00 55.94 107 LEU A CA 1
ATOM 842 C C . LEU A 1 107 ? -16.339 -18.067 12.837 1.00 55.94 107 LEU A C 1
ATOM 844 O O . LEU A 1 107 ? -15.893 -17.839 11.713 1.00 55.94 107 LEU A O 1
ATOM 848 N N . ARG A 1 108 ? -17.076 -19.156 13.070 1.00 49.56 108 ARG A N 1
ATOM 849 C CA . ARG A 1 108 ? -17.664 -19.930 11.966 1.00 49.56 108 ARG A CA 1
ATOM 850 C C . ARG A 1 108 ? -18.845 -19.147 11.403 1.00 49.56 108 ARG A C 1
ATOM 852 O O . ARG A 1 108 ? -19.706 -18.721 12.170 1.00 49.56 108 ARG A O 1
ATOM 859 N N . ASP A 1 109 ? -18.904 -18.994 10.083 1.00 56.00 109 ASP A N 1
ATOM 860 C CA . ASP A 1 109 ? -20.081 -18.436 9.423 1.00 56.00 109 ASP A CA 1
ATOM 861 C C . ASP A 1 109 ? -21.240 -19.429 9.570 1.00 56.00 109 ASP A C 1
ATOM 863 O O . ASP A 1 109 ? -21.270 -20.484 8.935 1.00 56.00 109 ASP A O 1
ATOM 867 N N . MET A 1 110 ? -22.185 -19.118 10.457 1.00 53.41 110 MET A N 1
ATOM 868 C CA . MET A 1 110 ? -23.350 -19.973 10.687 1.00 53.41 110 MET A CA 1
ATOM 869 C C . MET A 1 110 ? -24.417 -19.831 9.591 1.00 53.41 110 MET A C 1
ATOM 871 O O . MET A 1 110 ? -25.336 -20.645 9.546 1.00 53.41 110 MET A O 1
ATOM 875 N N . GLN A 1 111 ? -24.306 -18.852 8.680 1.00 54.28 111 GLN A N 1
ATOM 876 C CA . GLN A 1 111 ? -25.279 -18.674 7.594 1.00 54.28 111 GLN A CA 1
ATOM 877 C C . GLN A 1 111 ? -25.010 -19.580 6.383 1.00 54.28 111 GLN A C 1
ATOM 879 O O . GLN A 1 111 ? -25.921 -19.856 5.604 1.00 54.28 111 GLN A O 1
ATOM 884 N N . THR A 1 112 ? -23.798 -20.123 6.237 1.00 50.66 112 THR A N 1
ATOM 885 C CA . THR A 1 112 ? -23.427 -21.023 5.131 1.00 50.66 112 THR A CA 1
ATOM 886 C C . THR A 1 112 ? -23.458 -22.502 5.539 1.00 50.66 112 THR A C 1
ATOM 888 O O . THR A 1 112 ? -22.528 -23.264 5.292 1.00 50.66 112 THR A O 1
ATOM 891 N N . GLN A 1 113 ? -24.565 -22.963 6.135 1.00 46.50 113 GLN A N 1
ATOM 892 C CA . GLN A 1 113 ? -24.705 -24.359 6.587 1.00 46.50 113 GLN A CA 1
ATOM 893 C C . GLN A 1 113 ? -24.849 -25.389 5.441 1.00 46.50 113 GLN A C 1
ATOM 895 O O . GLN A 1 113 ? -24.790 -26.590 5.689 1.00 46.50 113 GLN A O 1
ATOM 900 N N . LYS A 1 114 ? -25.017 -24.959 4.178 1.00 45.03 114 LYS A N 1
ATOM 901 C CA . LYS A 1 114 ? -25.273 -25.870 3.042 1.00 45.03 114 LYS A CA 1
ATOM 902 C C . LYS A 1 114 ? -24.088 -26.173 2.118 1.00 45.03 114 LYS A C 1
ATOM 904 O O . LYS A 1 114 ? -24.238 -27.022 1.247 1.00 45.03 114 LYS A O 1
ATOM 909 N N . SER A 1 115 ? -22.910 -25.575 2.296 1.00 41.44 115 SER A N 1
ATOM 910 C CA . SER A 1 115 ? -21.765 -25.895 1.424 1.00 41.44 115 SER A CA 1
ATOM 911 C C . SER A 1 115 ? -20.429 -25.486 2.046 1.00 41.44 115 SER A C 1
ATOM 913 O O . SER A 1 115 ? -19.997 -24.353 1.855 1.00 41.44 115 SER A O 1
ATOM 915 N N . GLY A 1 116 ? -19.782 -26.400 2.781 1.00 47.91 116 GLY A N 1
ATOM 916 C CA . GLY A 1 116 ? -18.377 -26.277 3.203 1.00 47.91 116 GLY A CA 1
ATOM 917 C C . GLY A 1 116 ? -18.072 -24.999 3.988 1.00 47.91 116 GLY A C 1
ATOM 918 O O . GLY A 1 116 ? -17.580 -24.034 3.414 1.00 47.91 116 GLY A O 1
ATOM 919 N N . GLY A 1 117 ? -18.391 -25.009 5.288 1.00 44.75 117 GLY A N 1
ATOM 920 C CA . GLY A 1 117 ? -18.400 -23.839 6.173 1.00 44.75 117 GLY A CA 1
ATOM 921 C C . GLY A 1 117 ? -17.299 -22.817 5.891 1.00 44.75 117 GLY A C 1
ATOM 922 O O . GLY A 1 117 ? -16.110 -23.096 6.059 1.00 44.75 117 GLY A O 1
ATOM 923 N N . ARG A 1 118 ? -17.711 -21.611 5.487 1.00 52.75 118 ARG A N 1
ATOM 924 C CA . ARG A 1 118 ? -16.814 -20.459 5.480 1.00 52.75 118 ARG A CA 1
ATOM 925 C C . ARG A 1 118 ? -16.562 -20.088 6.932 1.00 52.75 118 ARG A C 1
ATOM 927 O O . ARG A 1 118 ? -17.459 -20.098 7.766 1.00 52.75 118 ARG A O 1
ATOM 934 N N . TYR A 1 119 ? -15.324 -19.798 7.265 1.00 51.78 119 TYR A N 1
ATOM 935 C CA . TYR A 1 119 ? -15.046 -19.148 8.532 1.00 51.78 119 TYR A CA 1
ATOM 936 C C . TYR A 1 119 ? -14.921 -17.640 8.247 1.00 51.78 119 TYR A C 1
ATOM 938 O O . TYR A 1 119 ? -14.686 -17.212 7.111 1.00 51.78 119 TYR A O 1
ATOM 946 N N . ILE A 1 120 ? -15.083 -16.816 9.268 1.00 54.72 120 ILE A N 1
ATOM 947 C CA . ILE A 1 120 ? -14.917 -15.368 9.207 1.00 54.72 120 ILE A CA 1
ATOM 948 C C . ILE A 1 120 ? -13.929 -15.000 10.311 1.00 54.72 120 ILE A C 1
ATOM 950 O O . ILE A 1 120 ? -14.141 -15.319 11.480 1.00 54.72 120 ILE A O 1
ATOM 954 N N . ALA A 1 121 ? -12.829 -14.345 9.948 1.00 53.38 121 ALA A N 1
ATOM 955 C CA . ALA A 1 121 ? -11.980 -13.704 10.939 1.00 53.38 121 ALA A CA 1
ATOM 956 C C . ALA A 1 121 ? -12.695 -12.418 11.367 1.00 53.38 121 ALA A C 1
ATOM 958 O O . ALA A 1 121 ? -12.931 -11.539 10.533 1.00 53.38 121 ALA A O 1
ATOM 959 N N . SER A 1 122 ? -13.084 -12.331 12.637 1.00 56.38 122 SER A N 1
ATOM 960 C CA . SER A 1 122 ? -13.640 -11.114 13.216 1.00 56.38 122 SER A CA 1
ATOM 961 C C . SER A 1 122 ? -12.612 -10.482 14.144 1.00 56.38 122 SER A C 1
ATOM 963 O O . SER A 1 122 ? -12.048 -11.145 15.013 1.00 56.38 122 SER A O 1
ATOM 965 N N . VAL A 1 123 ? -12.342 -9.195 13.950 1.00 57.78 123 VAL A N 1
ATOM 966 C CA . VAL A 1 123 ? -11.621 -8.411 14.953 1.00 57.78 123 VAL A CA 1
ATOM 967 C C . VAL A 1 123 ? -12.638 -7.483 15.584 1.00 57.78 123 VAL A C 1
ATOM 969 O O . VAL A 1 123 ? -13.230 -6.639 14.901 1.00 57.78 123 VAL A O 1
ATOM 972 N N . LYS A 1 124 ? -12.882 -7.689 16.875 1.00 59.56 124 LYS A N 1
ATOM 973 C CA . LYS A 1 124 ? -13.647 -6.761 17.698 1.00 59.56 124 LYS A CA 1
ATOM 974 C C . LYS A 1 124 ? -12.658 -5.751 18.243 1.00 59.56 124 LYS A C 1
ATOM 976 O O . LYS A 1 124 ? -11.628 -6.132 18.795 1.00 59.56 124 LYS A O 1
ATOM 981 N N . TYR A 1 125 ? -12.950 -4.474 18.065 1.00 60.12 125 TYR A N 1
ATOM 982 C CA . TYR A 1 125 ? -12.164 -3.424 18.685 1.00 60.12 125 TYR A CA 1
ATOM 983 C C . TYR A 1 125 ? -13.106 -2.408 19.323 1.00 60.12 125 TYR A C 1
ATOM 985 O O . TYR A 1 125 ? -14.100 -1.995 18.727 1.00 60.12 125 TYR A O 1
ATOM 993 N N . LEU A 1 126 ? -12.835 -2.059 20.578 1.00 54.28 126 LEU A N 1
ATOM 994 C CA . LEU A 1 126 ? -13.596 -1.031 21.283 1.00 54.28 126 LEU A CA 1
ATOM 995 C C . LEU A 1 126 ? -13.028 0.340 20.897 1.00 54.28 126 LEU A C 1
ATOM 997 O O . LEU A 1 126 ? -11.869 0.626 21.193 1.00 54.28 126 LEU A O 1
ATOM 1001 N N . ASP A 1 127 ? -13.841 1.159 20.233 1.00 48.69 127 ASP A N 1
ATOM 1002 C CA . ASP A 1 127 ? -13.538 2.541 19.843 1.00 48.69 127 ASP A CA 1
ATOM 1003 C C . ASP A 1 127 ? -14.736 3.422 20.215 1.00 48.69 127 ASP A C 1
ATOM 1005 O O . ASP A 1 127 ? -15.523 3.737 19.334 1.00 48.69 127 ASP A O 1
ATOM 1009 N N . GLU A 1 128 ? -14.921 3.708 21.515 1.00 53.56 128 GLU A N 1
ATOM 1010 C CA . GLU A 1 128 ? -16.075 4.386 22.172 1.00 53.56 128 GLU A CA 1
ATOM 1011 C C . GLU A 1 128 ? -17.480 3.780 21.888 1.00 53.56 128 GLU A C 1
ATOM 1013 O O . GLU A 1 128 ? -18.317 3.682 22.782 1.00 53.56 128 GLU A O 1
ATOM 1018 N N . GLU A 1 129 ? -17.700 3.243 20.695 1.00 53.12 129 GLU A N 1
ATOM 1019 C CA . GLU A 1 129 ? -18.731 2.346 20.207 1.00 53.12 129 GLU A CA 1
ATOM 1020 C C . GLU A 1 129 ? -18.079 0.989 19.874 1.00 53.12 129 GLU A C 1
ATOM 1022 O O . GLU A 1 129 ? -17.003 0.910 19.273 1.00 53.12 129 GLU A O 1
ATOM 1027 N N . ALA A 1 130 ? -18.718 -0.120 20.248 1.00 55.53 130 ALA A N 1
ATOM 1028 C CA . ALA A 1 130 ? -18.218 -1.456 19.929 1.00 55.53 130 ALA A CA 1
ATOM 1029 C C . ALA A 1 130 ? -18.321 -1.726 18.415 1.00 55.53 130 ALA A C 1
ATOM 1031 O O . ALA A 1 130 ? -19.364 -2.155 17.916 1.00 55.53 130 ALA A O 1
ATOM 1032 N N . LYS A 1 131 ? -17.238 -1.480 17.669 1.00 60.91 131 LYS A N 1
ATOM 1033 C CA . LYS A 1 131 ? -17.162 -1.735 16.227 1.00 60.91 131 LYS A CA 1
ATOM 1034 C C . LYS A 1 131 ? -16.512 -3.094 15.977 1.00 60.91 131 LYS A C 1
ATOM 1036 O O . LYS A 1 131 ? -15.541 -3.494 16.617 1.00 60.91 131 LYS A O 1
ATOM 1041 N N . SER A 1 132 ? -17.073 -3.841 15.033 1.00 58.69 132 SER A N 1
ATOM 1042 C CA . SER A 1 132 ? -16.519 -5.124 14.604 1.00 58.69 132 SER A CA 1
ATOM 1043 C C . SER A 1 132 ? -16.330 -5.130 13.098 1.00 58.69 132 SER A C 1
ATOM 1045 O O . SER A 1 132 ? -17.144 -4.593 12.344 1.00 58.69 132 SER A O 1
ATOM 1047 N N . PHE A 1 133 ? -15.232 -5.731 12.649 1.00 61.91 133 PHE A N 1
ATOM 1048 C CA . PHE A 1 133 ? -15.012 -5.998 11.237 1.00 61.91 133 PHE A CA 1
ATOM 1049 C C . PHE A 1 133 ? -14.897 -7.498 11.006 1.00 61.91 133 PHE A C 1
ATOM 1051 O O . PHE A 1 133 ? -14.145 -8.186 11.692 1.00 61.91 133 PHE A O 1
ATOM 1058 N N . CYS A 1 134 ? -15.647 -7.980 10.019 1.00 55.03 134 CYS A N 1
ATOM 1059 C CA . CYS A 1 134 ? -15.662 -9.365 9.577 1.00 55.03 134 CYS A CA 1
ATOM 1060 C C . CYS A 1 134 ? -14.981 -9.467 8.208 1.00 55.03 134 CYS A C 1
ATOM 1062 O O . CYS A 1 134 ? -15.397 -8.796 7.262 1.00 55.03 134 CYS A O 1
ATOM 1064 N N . ALA A 1 135 ? -13.959 -10.317 8.093 1.00 52.12 135 ALA A N 1
ATOM 1065 C CA . ALA A 1 135 ? -13.289 -10.640 6.835 1.00 52.12 135 ALA A CA 1
ATOM 1066 C C . ALA A 1 135 ? -13.421 -12.145 6.509 1.00 52.12 135 ALA A C 1
ATOM 1068 O O . ALA A 1 135 ? -13.321 -12.976 7.415 1.00 52.12 135 ALA A O 1
ATOM 1069 N N . PRO A 1 136 ? -13.635 -12.532 5.237 1.00 50.06 136 PRO A N 1
ATOM 1070 C CA . PRO A 1 136 ? -13.753 -13.941 4.840 1.00 50.06 136 PRO A CA 1
ATOM 1071 C C . PRO A 1 136 ? -12.441 -14.731 5.047 1.00 50.06 136 PRO A C 1
ATOM 1073 O O . PRO A 1 136 ? -11.366 -14.219 4.733 1.00 50.06 136 PRO A O 1
ATOM 1076 N N . LEU A 1 137 ? -12.512 -15.995 5.515 1.00 44.53 137 LEU A N 1
ATOM 1077 C CA . LEU A 1 137 ? -11.321 -16.775 5.930 1.00 44.53 137 LEU A CA 1
ATOM 1078 C C . LEU A 1 137 ? -10.286 -17.064 4.846 1.00 44.53 137 LEU A C 1
ATOM 1080 O O . LEU A 1 137 ? -9.145 -17.388 5.160 1.00 44.53 137 LEU A O 1
ATOM 1084 N N . ASN A 1 138 ? -10.675 -16.990 3.578 1.00 48.28 138 ASN A N 1
ATOM 1085 C CA . ASN A 1 138 ? -9.822 -17.372 2.452 1.00 48.28 138 ASN A CA 1
ATOM 1086 C C . ASN A 1 138 ? -8.554 -16.495 2.372 1.00 48.28 138 ASN A C 1
ATOM 1088 O O . ASN A 1 138 ? -7.608 -16.829 1.663 1.00 48.28 138 ASN A O 1
ATOM 1092 N N . ARG A 1 139 ? -8.544 -15.377 3.111 1.00 56.19 139 ARG A N 1
ATOM 1093 C CA . ARG A 1 139 ? -7.375 -14.575 3.464 1.00 56.19 139 ARG A CA 1
ATOM 1094 C C . ARG A 1 139 ? -7.541 -14.087 4.904 1.00 56.19 139 ARG A C 1
ATOM 1096 O O . ARG A 1 139 ? -7.997 -12.965 5.105 1.00 56.19 139 ARG A O 1
ATOM 1103 N N . ILE A 1 140 ? -7.210 -14.919 5.897 1.00 59.38 140 ILE A N 1
ATOM 1104 C CA . ILE A 1 140 ? -7.061 -14.426 7.277 1.00 59.38 140 ILE A CA 1
ATOM 1105 C C . ILE A 1 140 ? -6.000 -13.320 7.232 1.00 59.38 140 ILE A C 1
ATOM 1107 O O . ILE A 1 140 ? -4.859 -13.623 6.871 1.00 59.38 140 ILE A O 1
ATOM 1111 N N . PRO A 1 141 ? -6.352 -12.058 7.535 1.00 65.19 141 PRO A N 1
ATOM 1112 C CA . PRO A 1 141 ? -5.372 -10.988 7.528 1.00 65.19 141 PRO A CA 1
ATOM 1113 C C . PRO A 1 141 ? -4.311 -11.278 8.588 1.00 65.19 141 PRO A C 1
ATOM 1115 O O . PRO A 1 141 ? -4.632 -11.729 9.693 1.00 65.19 141 PRO A O 1
ATOM 1118 N N . THR A 1 142 ? -3.043 -11.013 8.276 1.00 78.12 142 THR A N 1
ATOM 1119 C CA . THR A 1 142 ? -1.997 -11.059 9.307 1.00 78.12 142 THR A CA 1
ATOM 1120 C C . THR A 1 142 ? -2.325 -10.043 10.413 1.00 78.12 142 THR A C 1
ATOM 1122 O O . THR A 1 142 ? -3.033 -9.066 10.151 1.00 78.12 142 THR A O 1
ATOM 1125 N N . PRO A 1 143 ? -1.809 -10.195 11.649 1.00 80.62 143 PRO A N 1
ATOM 1126 C CA . PRO A 1 143 ? -2.041 -9.211 12.710 1.00 80.62 143 PRO A CA 1
ATOM 1127 C C . PRO A 1 143 ? -1.718 -7.773 12.284 1.00 80.62 143 PRO A C 1
ATOM 1129 O O . PRO A 1 143 ? -2.422 -6.839 12.656 1.00 80.62 143 PRO A O 1
ATOM 1132 N N . ALA A 1 144 ? -0.691 -7.595 11.452 1.00 84.00 144 ALA A N 1
ATOM 1133 C CA . ALA A 1 144 ? -0.294 -6.290 10.948 1.00 84.00 144 ALA A CA 1
ATOM 1134 C C . ALA A 1 144 ? -1.241 -5.760 9.852 1.00 84.00 144 ALA A C 1
ATOM 1136 O O . ALA A 1 144 ? -1.524 -4.565 9.807 1.00 84.00 144 ALA A O 1
ATOM 1137 N N . GLU A 1 145 ? -1.795 -6.638 9.010 1.00 82.88 145 GLU A N 1
ATOM 1138 C CA . GLU A 1 145 ? -2.862 -6.274 8.068 1.00 82.88 145 GLU A CA 1
ATOM 1139 C C . GLU A 1 145 ? -4.157 -5.893 8.799 1.00 82.88 145 GLU A C 1
ATOM 1141 O O . GLU A 1 145 ? -4.806 -4.917 8.427 1.00 82.88 145 GLU A O 1
ATOM 1146 N N . ALA A 1 146 ? -4.510 -6.620 9.863 1.00 80.56 146 ALA A N 1
ATOM 1147 C CA . ALA A 1 146 ? -5.640 -6.283 10.721 1.00 80.56 146 ALA A CA 1
ATOM 1148 C C . ALA A 1 146 ? -5.430 -4.923 11.405 1.00 80.56 146 ALA A C 1
ATOM 1150 O O . ALA A 1 146 ? -6.311 -4.068 11.343 1.00 80.56 146 ALA A O 1
ATOM 1151 N N . ALA A 1 147 ? -4.243 -4.690 11.976 1.00 83.62 147 ALA A N 1
ATOM 1152 C CA . ALA A 1 147 ? -3.881 -3.414 12.585 1.00 83.62 147 ALA A CA 1
ATOM 1153 C C . ALA A 1 147 ? -3.970 -2.253 11.583 1.00 83.62 147 ALA A C 1
ATOM 1155 O O . ALA A 1 147 ? -4.564 -1.224 11.898 1.00 83.62 147 ALA A O 1
ATOM 1156 N N . LYS A 1 148 ? -3.462 -2.437 10.354 1.00 87.75 148 LYS A N 1
ATOM 1157 C CA . LYS A 1 148 ? -3.621 -1.460 9.266 1.00 87.75 148 LYS A CA 1
ATOM 1158 C C . LYS A 1 148 ? -5.097 -1.105 9.048 1.00 87.75 148 LYS A C 1
ATOM 1160 O O . LYS A 1 148 ? -5.446 0.071 9.073 1.00 87.75 148 LYS A O 1
ATOM 1165 N N . ILE A 1 149 ? -5.956 -2.110 8.864 1.00 83.38 149 ILE A N 1
ATOM 1166 C CA . ILE A 1 149 ? -7.386 -1.900 8.587 1.00 83.38 149 ILE A CA 1
ATOM 1167 C C . ILE A 1 149 ? -8.065 -1.146 9.733 1.00 83.38 149 ILE A C 1
ATOM 1169 O O . ILE A 1 149 ? -8.885 -0.266 9.482 1.00 83.38 149 ILE A O 1
ATOM 1173 N N . ILE A 1 150 ? -7.745 -1.494 10.979 1.00 80.88 150 ILE A N 1
ATOM 1174 C CA . ILE A 1 150 ? -8.347 -0.872 12.162 1.00 80.88 150 ILE A CA 1
ATOM 1175 C C . ILE A 1 150 ? -7.933 0.592 12.253 1.00 80.88 150 ILE A C 1
ATOM 1177 O O . ILE A 1 150 ? -8.802 1.451 12.335 1.00 80.88 150 ILE A O 1
ATOM 1181 N N . VAL A 1 151 ? -6.636 0.893 12.147 1.00 83.75 151 VAL A N 1
ATOM 1182 C CA . VAL A 1 151 ? -6.143 2.278 12.210 1.00 83.75 151 VAL A CA 1
ATOM 1183 C C . VAL A 1 151 ? -6.775 3.146 11.116 1.00 83.75 151 VAL A C 1
ATOM 1185 O O . VAL A 1 151 ? -7.263 4.235 11.411 1.00 83.75 151 VAL A O 1
ATOM 1188 N N . GLU A 1 152 ? -6.830 2.657 9.874 1.00 84.44 152 GLU A N 1
ATOM 1189 C CA . GLU A 1 152 ? -7.419 3.407 8.754 1.00 84.44 152 GLU A CA 1
ATOM 1190 C C . GLU A 1 152 ? -8.933 3.628 8.908 1.00 84.44 152 GLU A C 1
ATOM 1192 O O . GLU A 1 152 ? -9.459 4.637 8.435 1.00 84.44 152 GLU A O 1
ATOM 1197 N N . LYS A 1 153 ? -9.647 2.705 9.569 1.00 81.06 153 LYS A N 1
ATOM 1198 C CA . LYS A 1 153 ? -11.091 2.827 9.820 1.00 81.06 153 LYS A CA 1
ATOM 1199 C C . LYS A 1 153 ? -11.426 3.702 11.017 1.00 81.06 153 LYS A C 1
ATOM 1201 O O . LYS A 1 153 ? -12.427 4.411 10.966 1.00 81.06 153 LYS A O 1
ATOM 1206 N N . SER A 1 154 ? -10.629 3.635 12.077 1.00 79.31 154 SER A N 1
ATOM 1207 C CA . SER A 1 154 ? -10.860 4.412 13.295 1.00 79.31 154 SER A CA 1
ATOM 1208 C C . SER A 1 154 ? -10.465 5.877 13.122 1.00 79.31 154 SER A C 1
ATOM 1210 O O . SER A 1 154 ? -11.058 6.749 13.748 1.00 79.31 154 SER A O 1
ATOM 1212 N N . ILE A 1 155 ? -9.493 6.178 12.250 1.00 83.69 155 ILE A N 1
ATOM 1213 C CA . ILE A 1 155 ? -9.030 7.551 12.003 1.00 83.69 155 ILE A CA 1
ATOM 1214 C C . ILE A 1 155 ? -9.141 7.895 10.505 1.00 83.69 155 ILE A C 1
ATOM 1216 O O . ILE A 1 155 ? -8.128 8.103 9.822 1.00 83.69 155 ILE A O 1
ATOM 1220 N N . PRO A 1 156 ? -10.374 7.953 9.964 1.00 83.50 156 PRO A N 1
ATOM 1221 C CA . PRO A 1 156 ? -10.594 8.100 8.534 1.00 83.50 156 PRO A CA 1
ATOM 1222 C C . PRO A 1 156 ? -10.028 9.427 8.023 1.00 83.50 156 PRO A C 1
ATOM 1224 O O . PRO A 1 156 ? -10.239 10.491 8.604 1.00 83.50 156 PRO A O 1
ATOM 1227 N N . GLY A 1 157 ? -9.295 9.357 6.913 1.00 85.81 157 GLY A N 1
ATOM 1228 C CA . GLY A 1 157 ? -8.769 10.531 6.215 1.00 85.81 157 GLY A CA 1
ATOM 1229 C C . GLY A 1 157 ? -7.556 11.204 6.863 1.00 85.81 157 GLY A C 1
ATOM 1230 O O . GLY A 1 157 ? -6.976 12.070 6.223 1.00 85.81 157 GLY A O 1
ATOM 1231 N N . ARG A 1 158 ? -7.136 10.801 8.073 1.00 91.25 158 ARG A N 1
ATOM 1232 C CA . ARG A 1 158 ? -5.907 11.322 8.705 1.00 91.25 158 ARG A CA 1
ATOM 1233 C C . ARG A 1 158 ? -4.718 10.385 8.625 1.00 91.25 158 ARG A C 1
ATOM 1235 O O . ARG A 1 158 ? -3.591 10.851 8.684 1.00 91.25 158 ARG A O 1
ATOM 1242 N N . ILE A 1 159 ? -4.946 9.078 8.547 1.00 92.31 159 ILE A N 1
ATOM 1243 C CA . ILE A 1 159 ? -3.859 8.102 8.474 1.00 92.31 159 ILE A CA 1
ATOM 1244 C C . ILE A 1 159 ? -4.100 7.183 7.283 1.00 92.31 159 ILE A C 1
ATOM 1246 O O . ILE A 1 159 ? -5.195 6.648 7.102 1.00 92.31 159 ILE A O 1
ATOM 1250 N N . ARG A 1 160 ? -3.056 6.997 6.477 1.00 94.25 160 ARG A N 1
ATOM 1251 C CA . ARG A 1 160 ? -2.994 6.006 5.401 1.00 94.25 160 ARG A CA 1
ATOM 1252 C C . ARG A 1 160 ? -1.750 5.154 5.578 1.00 94.25 160 ARG A C 1
ATOM 1254 O O . ARG A 1 160 ? -0.686 5.671 5.910 1.00 94.25 160 ARG A O 1
ATOM 1261 N N . ILE A 1 161 ? -1.884 3.847 5.377 1.00 93.19 161 ILE A N 1
ATOM 1262 C CA . ILE A 1 161 ? -0.806 2.893 5.635 1.00 93.19 161 ILE A CA 1
ATOM 1263 C C . ILE A 1 161 ? -0.533 2.083 4.368 1.00 93.19 161 ILE A C 1
ATOM 1265 O O . ILE A 1 161 ? -1.416 1.415 3.834 1.00 93.19 161 ILE A O 1
ATOM 1269 N N . PHE A 1 162 ? 0.714 2.067 3.912 1.00 93.50 162 PHE A N 1
ATOM 1270 C CA . PHE A 1 162 ? 1.144 1.424 2.667 1.00 93.50 162 PHE A CA 1
ATOM 1271 C C . PHE A 1 162 ? 2.216 0.371 2.939 1.00 93.50 162 PHE A C 1
ATOM 1273 O O . PHE A 1 162 ? 3.034 0.526 3.843 1.00 93.50 162 PHE A O 1
ATOM 1280 N N . ARG A 1 163 ? 2.229 -0.721 2.171 1.00 89.75 163 ARG A N 1
ATOM 1281 C CA . ARG A 1 163 ? 3.197 -1.824 2.353 1.00 89.75 163 ARG A CA 1
ATOM 1282 C C . ARG A 1 163 ? 4.557 -1.540 1.735 1.00 89.75 163 ARG A C 1
ATOM 1284 O O . ARG A 1 163 ? 5.536 -2.218 2.038 1.00 89.75 163 ARG A O 1
ATOM 1291 N N . ASN A 1 164 ? 4.606 -0.611 0.792 1.00 88.19 164 ASN A N 1
ATOM 1292 C CA . ASN A 1 164 ? 5.810 -0.238 0.070 1.00 88.19 164 ASN A CA 1
ATOM 1293 C C . ASN A 1 164 ? 5.611 1.148 -0.576 1.00 88.19 164 ASN A C 1
ATOM 1295 O O . ASN A 1 164 ? 4.479 1.635 -0.649 1.00 88.19 164 ASN A O 1
ATOM 1299 N N . PRO A 1 165 ? 6.694 1.795 -1.047 1.00 89.75 165 PRO A N 1
ATOM 1300 C CA . PRO A 1 165 ? 6.592 3.110 -1.677 1.00 89.75 165 PRO A CA 1
ATOM 1301 C C . PRO A 1 165 ? 5.769 3.115 -2.969 1.00 89.75 165 PRO A C 1
ATOM 1303 O O . PRO A 1 165 ? 5.226 4.150 -3.334 1.00 89.75 165 PRO A O 1
ATOM 1306 N N . PHE A 1 166 ? 5.664 1.973 -3.655 1.00 88.19 166 PHE A N 1
ATOM 1307 C CA . PHE A 1 166 ? 4.891 1.857 -4.887 1.00 88.19 166 PHE A CA 1
ATOM 1308 C C . PHE A 1 166 ? 3.385 1.968 -4.623 1.00 88.19 166 PHE A C 1
ATOM 1310 O O . PHE A 1 166 ? 2.718 2.727 -5.312 1.00 88.19 166 PHE A O 1
ATOM 1317 N N . GLU A 1 167 ? 2.858 1.307 -3.586 1.00 90.75 167 GLU A N 1
ATOM 1318 C CA . GLU A 1 167 ? 1.454 1.457 -3.170 1.00 90.75 167 GLU A CA 1
ATOM 1319 C C . GLU A 1 167 ? 1.124 2.914 -2.814 1.00 90.75 167 GLU A C 1
ATOM 1321 O O . GLU A 1 167 ? 0.042 3.403 -3.137 1.00 90.75 167 GLU A O 1
ATOM 1326 N N . LEU A 1 168 ? 2.061 3.621 -2.170 1.00 93.31 168 LEU A N 1
ATOM 1327 C CA . LEU A 1 168 ? 1.919 5.049 -1.886 1.00 93.31 168 LEU A CA 1
ATOM 1328 C C . LEU A 1 168 ? 1.901 5.874 -3.185 1.00 93.31 168 LEU A C 1
ATOM 1330 O O . LEU A 1 168 ? 1.021 6.711 -3.359 1.00 93.31 168 LEU A O 1
ATOM 1334 N N . ALA A 1 169 ? 2.828 5.623 -4.111 1.00 93.19 169 ALA A N 1
ATOM 1335 C CA . ALA A 1 169 ? 2.887 6.323 -5.394 1.00 93.19 169 ALA A CA 1
ATOM 1336 C C . ALA A 1 169 ? 1.642 6.071 -6.266 1.00 93.19 169 ALA A C 1
ATOM 1338 O O . ALA A 1 169 ? 1.119 7.004 -6.874 1.00 93.19 169 ALA A O 1
ATOM 1339 N N . GLU A 1 170 ? 1.138 4.835 -6.295 1.00 91.94 170 GLU A N 1
ATOM 1340 C CA . GLU A 1 170 ? -0.100 4.473 -6.990 1.00 91.94 170 GLU A CA 1
ATOM 1341 C C . GLU A 1 170 ? -1.287 5.243 -6.407 1.00 91.94 170 GLU A C 1
ATOM 1343 O O . GLU A 1 170 ? -2.025 5.888 -7.153 1.00 91.94 170 GLU A O 1
ATOM 1348 N N . TRP A 1 171 ? -1.416 5.272 -5.078 1.00 94.75 171 TRP A N 1
ATOM 1349 C CA . TRP A 1 171 ? -2.462 6.044 -4.413 1.00 94.75 171 TRP A CA 1
ATOM 1350 C C . TRP A 1 171 ? -2.373 7.545 -4.721 1.00 94.75 171 TRP A C 1
ATOM 1352 O O . TRP A 1 171 ? -3.395 8.163 -5.013 1.00 94.75 171 TRP A O 1
ATOM 1362 N N . ILE A 1 172 ? -1.166 8.126 -4.733 1.00 94.75 172 ILE A N 1
ATOM 1363 C CA . ILE A 1 172 ? -0.956 9.529 -5.128 1.00 94.75 172 ILE A CA 1
ATOM 1364 C C . ILE A 1 172 ? -1.388 9.756 -6.582 1.00 94.75 172 ILE A C 1
ATOM 1366 O O . ILE A 1 172 ? -1.999 10.777 -6.888 1.00 94.75 172 ILE A O 1
ATOM 1370 N N . SER A 1 173 ? -1.117 8.808 -7.484 1.00 93.62 173 SER A N 1
ATOM 1371 C CA . SER A 1 173 ? -1.489 8.930 -8.900 1.00 93.62 173 SER A CA 1
ATOM 1372 C C . SER A 1 173 ? -3.003 9.023 -9.124 1.00 93.62 173 SER A C 1
ATOM 1374 O O . SER A 1 173 ? -3.438 9.623 -10.111 1.00 93.62 173 SER A O 1
ATOM 1376 N N . ASP A 1 174 ? -3.786 8.479 -8.191 1.00 94.69 174 ASP A N 1
ATOM 1377 C CA . ASP A 1 174 ? -5.244 8.482 -8.223 1.00 94.69 174 ASP A CA 1
ATOM 1378 C C . ASP A 1 174 ? -5.861 9.720 -7.525 1.00 94.69 174 ASP A C 1
ATOM 1380 O O . ASP A 1 174 ? -7.083 9.882 -7.537 1.00 94.69 174 ASP A O 1
ATOM 1384 N N . LEU A 1 175 ? -5.052 10.612 -6.930 1.00 93.00 175 LEU A N 1
ATOM 1385 C CA . LEU A 1 175 ? -5.532 11.868 -6.335 1.00 93.00 175 LEU A CA 1
ATOM 1386 C C . LEU A 1 175 ? -5.931 12.916 -7.397 1.00 93.00 175 LEU A C 1
ATOM 1388 O O . LEU A 1 175 ? -5.527 12.813 -8.553 1.00 93.00 175 LEU A O 1
ATOM 1392 N N . PRO A 1 176 ? -6.695 13.958 -7.029 1.00 94.81 176 PRO A N 1
ATOM 1393 C CA . PRO A 1 176 ? -6.878 15.160 -7.850 1.00 94.81 176 PRO A CA 1
ATOM 1394 C C . PRO A 1 176 ? -5.557 15.895 -8.151 1.00 94.81 176 PRO A C 1
ATOM 1396 O O . PRO A 1 176 ? -4.670 15.941 -7.299 1.00 94.81 176 PRO A O 1
ATOM 1399 N N . GLU A 1 177 ? -5.420 16.481 -9.349 1.00 93.12 177 GLU A N 1
ATOM 1400 C CA . GLU A 1 177 ? -4.180 17.139 -9.821 1.00 93.12 177 GLU A CA 1
ATOM 1401 C C . GLU A 1 177 ? -3.672 18.252 -8.890 1.00 93.12 177 GLU A C 1
ATOM 1403 O O . GLU A 1 177 ? -2.467 18.401 -8.701 1.00 93.12 177 GLU A O 1
ATOM 1408 N N . ASP A 1 178 ? -4.578 18.996 -8.256 1.00 93.38 178 ASP A N 1
ATOM 1409 C CA . ASP A 1 178 ? -4.265 20.053 -7.290 1.00 93.38 178 ASP A CA 1
ATOM 1410 C C . ASP A 1 178 ? -3.575 19.523 -6.024 1.00 93.38 178 ASP A C 1
ATOM 1412 O O . ASP A 1 178 ? -2.750 20.217 -5.430 1.00 93.38 178 ASP A O 1
ATOM 1416 N N . LEU A 1 179 ? -3.860 18.277 -5.636 1.00 93.00 179 LEU A N 1
ATOM 1417 C CA . LEU A 1 179 ? -3.226 17.622 -4.493 1.00 93.00 179 LEU A CA 1
ATOM 1418 C C . LEU A 1 179 ? -1.982 16.830 -4.896 1.00 93.00 179 LEU A C 1
ATOM 1420 O O . LEU A 1 179 ? -1.048 16.728 -4.098 1.00 93.00 179 LEU A O 1
ATOM 1424 N N . LYS A 1 180 ? -1.930 16.290 -6.122 1.00 93.81 180 LYS A N 1
ATOM 1425 C CA . LYS A 1 180 ? -0.821 15.435 -6.578 1.00 93.81 180 LYS A CA 1
ATOM 1426 C C . LYS A 1 180 ? 0.543 16.067 -6.345 1.00 93.81 180 LYS A C 1
ATOM 1428 O O . LYS A 1 180 ? 1.407 15.393 -5.796 1.00 93.81 180 LYS A O 1
ATOM 1433 N N . ALA A 1 181 ? 0.721 17.339 -6.703 1.00 93.50 181 ALA A N 1
ATOM 1434 C CA . ALA A 1 181 ? 2.008 18.022 -6.577 1.00 93.50 181 ALA A CA 1
ATOM 1435 C C . ALA A 1 181 ? 2.528 18.033 -5.127 1.00 93.50 181 ALA A C 1
ATOM 1437 O O . ALA A 1 181 ? 3.679 17.684 -4.879 1.00 93.50 181 ALA A O 1
ATOM 1438 N N . VAL A 1 182 ? 1.656 18.342 -4.161 1.00 94.62 182 VAL A N 1
ATOM 1439 C CA . VAL A 1 182 ? 2.015 18.410 -2.733 1.00 94.62 182 VAL A CA 1
ATOM 1440 C C . VAL A 1 182 ? 2.413 17.031 -2.198 1.00 94.62 182 VAL A C 1
ATOM 1442 O O . VAL A 1 182 ? 3.397 16.887 -1.474 1.00 94.62 182 VAL A O 1
ATOM 1445 N N . TYR A 1 183 ? 1.667 15.989 -2.571 1.00 95.44 183 TYR A N 1
ATOM 1446 C CA . TYR A 1 183 ? 1.971 14.622 -2.146 1.00 95.44 183 TYR A CA 1
ATOM 1447 C C . TYR A 1 183 ? 3.196 14.031 -2.858 1.00 95.44 183 TYR A C 1
ATOM 1449 O O . TYR A 1 183 ? 3.926 13.247 -2.252 1.00 95.44 183 TYR A O 1
ATOM 1457 N N . GLN A 1 184 ? 3.443 14.406 -4.115 1.00 94.69 184 GLN A N 1
ATOM 1458 C CA . GLN A 1 184 ? 4.646 14.020 -4.853 1.00 94.69 184 GLN A CA 1
ATOM 1459 C C . GLN A 1 184 ? 5.900 14.625 -4.224 1.00 94.69 184 GLN A C 1
ATOM 1461 O O . GLN A 1 184 ? 6.862 13.893 -4.006 1.00 94.69 184 GLN A O 1
ATOM 1466 N N . GLU A 1 185 ? 5.875 15.908 -3.858 1.00 94.31 185 GLU A N 1
ATOM 1467 C CA . GLU A 1 185 ? 6.992 16.559 -3.167 1.00 94.31 185 GLU A CA 1
ATOM 1468 C C . GLU A 1 185 ? 7.316 15.856 -1.838 1.00 94.31 185 GLU A C 1
ATOM 1470 O O . GLU A 1 185 ? 8.470 15.501 -1.585 1.00 94.31 185 GLU A O 1
ATOM 1475 N N . ALA A 1 186 ? 6.292 15.545 -1.035 1.00 93.81 186 ALA A N 1
ATOM 1476 C CA . ALA A 1 186 ? 6.464 14.807 0.216 1.00 93.81 186 ALA A CA 1
ATOM 1477 C C . ALA A 1 186 ? 7.016 13.384 -0.007 1.00 93.81 186 ALA A C 1
ATOM 1479 O O . ALA A 1 186 ? 7.890 12.926 0.736 1.00 93.81 186 ALA A O 1
ATOM 1480 N N . LEU A 1 187 ? 6.534 12.676 -1.037 1.00 93.69 187 LEU A N 1
ATOM 1481 C CA . LEU A 1 187 ? 7.049 11.357 -1.410 1.00 93.69 187 LEU A CA 1
ATOM 1482 C C . LEU A 1 187 ? 8.523 11.437 -1.824 1.00 93.69 187 LEU A C 1
ATOM 1484 O O . LEU A 1 187 ? 9.323 10.610 -1.389 1.00 93.69 187 LEU A O 1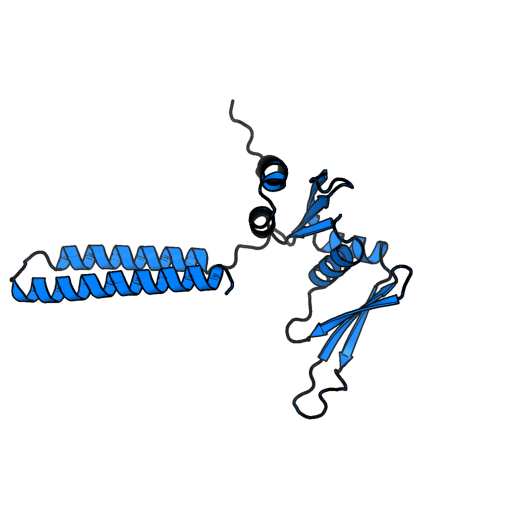
ATOM 1488 N N . GLU A 1 188 ? 8.897 12.416 -2.646 1.00 92.69 188 GLU A N 1
ATOM 1489 C CA . GLU A 1 188 ? 10.284 12.617 -3.059 1.00 92.69 188 GLU A CA 1
ATOM 1490 C C . GLU A 1 188 ? 11.198 12.903 -1.872 1.00 92.69 188 GLU A C 1
ATOM 1492 O O . GLU A 1 188 ? 12.283 12.324 -1.782 1.00 92.69 188 GLU A O 1
ATOM 1497 N N . GLU A 1 189 ? 10.775 13.771 -0.953 1.00 92.62 189 GLU A N 1
ATOM 1498 C CA . GLU A 1 189 ? 11.533 14.064 0.258 1.00 92.62 189 GLU A CA 1
ATOM 1499 C C . GLU A 1 189 ? 11.734 12.802 1.104 1.00 92.62 189 GLU A C 1
ATOM 1501 O O . GLU A 1 189 ? 12.867 12.478 1.476 1.00 92.62 189 GLU A O 1
ATOM 1506 N N . TYR A 1 190 ? 10.668 12.030 1.318 1.00 92.62 190 TYR A N 1
ATOM 1507 C CA . TYR A 1 190 ? 10.738 10.742 2.002 1.00 92.62 190 TYR A CA 1
ATOM 1508 C C . TYR A 1 190 ? 11.712 9.768 1.316 1.00 92.62 190 TYR A C 1
ATOM 1510 O O . TYR A 1 190 ? 12.556 9.162 1.979 1.00 92.62 190 TYR A O 1
ATOM 1518 N N . LEU A 1 191 ? 11.653 9.631 -0.013 1.00 90.00 191 LEU A N 1
ATOM 1519 C CA . LEU A 1 191 ? 12.547 8.742 -0.761 1.00 90.00 191 LEU A CA 1
ATOM 1520 C C . LEU A 1 191 ? 14.009 9.203 -0.671 1.00 90.00 191 LEU A C 1
ATOM 1522 O O . LEU A 1 191 ? 14.899 8.372 -0.476 1.00 90.00 191 LEU A O 1
ATOM 1526 N N . ARG A 1 192 ? 14.274 10.514 -0.745 1.00 88.75 192 ARG A N 1
ATOM 1527 C CA . ARG A 1 192 ? 15.627 11.073 -0.563 1.00 88.75 192 ARG A CA 1
ATOM 1528 C C . ARG A 1 192 ? 16.186 10.738 0.819 1.00 88.75 192 ARG A C 1
ATOM 1530 O O . ARG A 1 192 ? 17.342 10.319 0.916 1.00 88.75 192 ARG A O 1
ATOM 1537 N N . GLN A 1 193 ? 15.373 10.887 1.868 1.00 87.88 193 GLN A N 1
ATOM 1538 C CA . GLN A 1 193 ? 15.751 10.537 3.241 1.00 87.88 193 GLN A CA 1
ATOM 1539 C C . GLN A 1 193 ? 16.019 9.032 3.379 1.00 87.88 193 GLN A C 1
ATOM 1541 O O . GLN A 1 193 ? 17.067 8.640 3.895 1.00 87.88 193 GLN A O 1
ATOM 1546 N N . ARG A 1 194 ? 15.115 8.194 2.854 1.00 84.12 194 ARG A N 1
ATOM 1547 C CA . ARG A 1 194 ? 15.193 6.726 2.919 1.00 84.12 194 ARG A CA 1
ATOM 1548 C C . ARG A 1 194 ? 16.451 6.169 2.259 1.00 84.12 194 ARG A C 1
ATOM 1550 O O . ARG A 1 194 ? 17.070 5.253 2.796 1.00 84.12 194 ARG A O 1
ATOM 1557 N N . PHE A 1 195 ? 16.812 6.679 1.084 1.00 83.19 195 PHE A N 1
ATOM 1558 C CA . PHE A 1 195 ? 17.922 6.135 0.300 1.00 83.19 195 PHE A CA 1
ATOM 1559 C C . PHE A 1 195 ? 19.266 6.810 0.574 1.00 83.19 195 PHE A C 1
ATOM 1561 O O . PHE A 1 195 ? 20.242 6.471 -0.091 1.00 83.19 195 PHE A O 1
ATOM 1568 N N . HIS A 1 196 ? 19.342 7.732 1.546 1.00 69.12 196 HIS A N 1
ATOM 1569 C CA . HIS A 1 196 ? 20.552 8.505 1.841 1.00 69.12 196 HIS A CA 1
ATOM 1570 C C . HIS A 1 196 ? 21.252 8.988 0.566 1.00 69.12 196 HIS A C 1
ATOM 1572 O O . HIS A 1 196 ? 22.479 8.917 0.451 1.00 69.12 196 HIS A O 1
ATOM 1578 N N . ILE A 1 197 ? 20.479 9.487 -0.403 1.00 58.12 197 ILE A N 1
ATOM 1579 C CA . ILE A 1 197 ? 21.053 10.124 -1.585 1.00 58.12 197 ILE A CA 1
ATOM 1580 C C . ILE A 1 197 ? 21.589 11.470 -1.098 1.00 58.12 197 ILE A C 1
ATOM 1582 O O . ILE A 1 197 ? 20.935 12.508 -1.197 1.00 58.12 197 ILE A O 1
ATOM 1586 N N . ARG A 1 198 ? 22.778 11.448 -0.484 1.00 45.31 198 ARG A N 1
ATOM 1587 C CA . ARG A 1 198 ? 23.574 12.652 -0.293 1.00 45.31 198 ARG A CA 1
ATOM 1588 C C . ARG A 1 198 ? 23.769 13.201 -1.694 1.00 45.31 198 ARG A C 1
ATOM 1590 O O . ARG A 1 198 ? 24.325 12.508 -2.543 1.00 45.31 198 ARG A O 1
ATOM 1597 N N . LYS A 1 199 ? 23.289 14.423 -1.938 1.00 48.34 199 LYS A N 1
ATOM 1598 C CA . LYS A 1 199 ? 23.768 15.212 -3.071 1.00 48.34 199 LYS A CA 1
ATOM 1599 C C . LYS A 1 199 ? 25.289 15.176 -2.977 1.00 48.34 199 LYS A C 1
ATOM 1601 O O . LYS A 1 199 ? 25.854 15.728 -2.034 1.00 48.34 199 LYS A O 1
ATOM 1606 N N . ILE A 1 200 ? 25.921 14.443 -3.886 1.00 44.47 200 ILE A N 1
ATOM 1607 C CA . ILE A 1 200 ? 27.340 14.605 -4.160 1.00 44.47 200 ILE A CA 1
ATOM 1608 C C . ILE A 1 200 ? 27.392 15.967 -4.852 1.00 44.47 200 ILE A C 1
ATOM 1610 O O . ILE A 1 200 ? 27.102 16.072 -6.041 1.00 44.47 200 ILE A O 1
ATOM 1614 N N . LEU A 1 201 ? 27.534 17.009 -4.031 1.00 38.62 201 LEU A N 1
ATOM 1615 C CA . LEU A 1 201 ? 27.907 18.354 -4.454 1.00 38.62 201 LEU A CA 1
ATOM 1616 C C . LEU A 1 201 ? 29.396 18.352 -4.786 1.00 38.62 201 LEU A C 1
ATOM 1618 O O . LEU A 1 201 ? 30.151 17.710 -4.018 1.00 38.62 201 LEU A O 1
#

Sequence (201 aa):
MSKNTSLLLACIAGAALITGMTFTEYILADLYDFHDLDLILGMELILCAGMLGLLIILLFPHPRARNGTYIVLEINRYGTPELIREIQEENLVFCCRKMFSMEYDILRDMQTQKSGGRYIASVKYLDEEAKSFCAPLNRIPTPAEAAKIIVEKSIPGRIRIFRNPFELAEWISDLPEDLKAVYQEALEEYLRQRFHIRKIL

Radius of gyration: 25.05 Å; chains: 1; bounding box: 53×47×75 Å

Secondary structure (DSSP, 8-state):
--HHHHHHHHHHHHHHHHHHHHHHHHHHHHHHT-TTHHHHHHHHHHHHHHHHHHHHHHHSPPP-STTTEEEEEEE-TTSSEEEEEEEEHHHHHHHHHHHSEEEEEEEE-TT-TTSS--EEEEEEEEESEEEEEEEEGGG---HHHHHHHHHHHHSTTTEEEESSHHHHHHHHHTS-HHHHHHHHHHHHHHHHHHTT-----

pLDDT: mean 74.7, std 15.86, range [38.62, 96.38]